Protein AF-V4T479-F1 (afdb_monomer_lite)

Secondary structure (DSSP, 8-state):
--------------------------S--------------S-HHHHHHHHHHHHHHHHTTHHHH---HHHHHHHHTS-HHHHHHHHHHHHHHHH-SS-TTTHHHHHHHHHHHH-TT-HHHHHHHHTTSS-TTTGGG--HHHHS-HHHHHHHHHHHHHHHTTS-S---TT--HHHHHHHSTHHHHHHHHT-

Radius of gyration: 26.26 Å; chains: 1; bounding box: 49×74×72 Å

pLDDT: mean 70.45, std 20.47, range [30.06, 94.88]

Organism: Citrus clementina (NCBI:txid85681)

Foldseek 3Di:
DDDDDDDDDDDDDDDDDDDDPDPPPPDDDPPDPPPPPDLPDPDQVSSLVSLLVLLLVLLVCLCVVDPDPVLNVLLVVFDSSVLSNLLSVLCCVVVNGCDPVCVVLSVLLSCLSNPPQCSPLSSCSRVCVDPSNCSSVDDSLNSDDPVSVVVVVVVVVVVVVPPDPDPPVPDDVVVVLVPDPCVVVVVVVVD

InterPro domains:
  IPR003618 Transcription elongation factor S-II, central domain [PF07500] (45-161)
  IPR003618 Transcription elongation factor S-II, central domain [PS51321] (47-171)
  IPR003618 Transcription elongation factor S-II, central domain [SM00510] (45-154)
  IPR036575 Transcription elongation factor S-II, central domain superfamily [G3DSA:1.10.472.30] (27-147)
  IPR036575 Transcription elongation factor S-II, central domain superfamily [SSF46942] (45-145)

Sequence (191 aa):
MKSKLPSDIKKKRKFEEEEHAAFTCSKKPPATVSKNEEFKCSDVDATRNQFRERLVEGLSKVYEENNEEMMKEQLGVCDLVGVAASVESALFKTLGPISGSNRPQYRTILFSVRDSTNPDFRRKILLGEVKPESIPTMTDEEMSSHKVQEEIREIRERVLAKIPDSVDDDDDPYERLKADDRWLFYRSYIG

Structure (mmCIF, N/CA/C/O backbone):
data_AF-V4T479-F1
#
_entry.id   AF-V4T479-F1
#
loop_
_atom_site.group_PDB
_atom_site.id
_atom_site.type_symbol
_atom_site.label_atom_id
_atom_site.label_alt_id
_atom_site.label_comp_id
_atom_site.label_asym_id
_atom_site.label_entity_id
_atom_site.label_seq_id
_atom_site.pdbx_PDB_ins_code
_atom_site.Cartn_x
_atom_site.Cartn_y
_atom_site.Cartn_z
_atom_site.occupancy
_atom_site.B_iso_or_equiv
_atom_site.auth_seq_id
_atom_site.auth_comp_id
_atom_site.auth_asym_id
_atom_site.auth_atom_id
_atom_site.pdbx_PDB_model_num
ATOM 1 N N . MET A 1 1 ? 24.459 55.231 -55.433 1.00 42.16 1 MET A N 1
ATOM 2 C CA . MET A 1 1 ? 23.799 54.363 -56.436 1.00 42.16 1 MET A CA 1
ATOM 3 C C . MET A 1 1 ? 24.825 53.408 -57.028 1.00 42.16 1 MET A C 1
ATOM 5 O O . MET A 1 1 ? 25.921 53.863 -57.321 1.00 42.16 1 MET A O 1
ATOM 9 N N . LYS A 1 2 ? 24.411 52.150 -57.257 1.00 37.44 2 LYS A N 1
ATOM 10 C CA . LYS A 1 2 ? 25.107 51.033 -57.941 1.00 37.44 2 LYS A CA 1
ATOM 11 C C . LYS A 1 2 ? 25.947 50.088 -57.057 1.00 37.44 2 LYS A C 1
ATOM 13 O O . LYS A 1 2 ? 27.164 50.146 -56.998 1.00 37.44 2 LYS A O 1
ATOM 18 N N . SER A 1 3 ? 25.194 49.207 -56.396 1.00 41.97 3 SER A N 1
ATOM 19 C CA . SER A 1 3 ? 25.365 47.746 -56.272 1.00 41.97 3 SER A CA 1
ATOM 20 C C . SER A 1 3 ? 26.513 47.050 -57.023 1.00 41.97 3 SER A C 1
ATOM 22 O O . SER A 1 3 ? 26.665 47.271 -58.227 1.00 41.97 3 SER A O 1
ATOM 24 N N . LYS A 1 4 ? 27.129 46.057 -56.355 1.00 39.66 4 LYS A N 1
ATOM 25 C CA . LYS A 1 4 ? 27.369 44.682 -56.861 1.00 39.66 4 LYS A CA 1
ATOM 26 C C . LYS A 1 4 ? 27.932 43.760 -55.751 1.00 39.66 4 LYS A C 1
ATOM 28 O O . LYS A 1 4 ? 29.062 43.934 -55.318 1.00 39.66 4 LYS A O 1
ATOM 33 N N . LEU A 1 5 ? 27.122 42.791 -55.315 1.00 39.31 5 LEU A N 1
ATOM 34 C CA . LEU A 1 5 ? 27.531 41.421 -54.927 1.00 39.31 5 LEU A CA 1
ATOM 35 C C . LEU A 1 5 ? 27.358 40.524 -56.187 1.00 39.31 5 LEU A C 1
ATOM 37 O O . LEU A 1 5 ? 26.772 41.046 -57.145 1.00 39.31 5 LEU A O 1
ATOM 41 N N . PRO A 1 6 ? 27.717 39.215 -56.236 1.00 53.03 6 PRO A N 1
ATOM 42 C CA . PRO A 1 6 ? 28.272 38.301 -55.210 1.00 53.03 6 PRO A CA 1
ATOM 43 C C . PRO A 1 6 ? 29.439 37.396 -55.714 1.00 53.03 6 PRO A C 1
ATOM 45 O O . PRO A 1 6 ? 29.704 37.342 -56.909 1.00 53.03 6 PRO A O 1
ATOM 48 N N . SER A 1 7 ? 30.065 36.605 -54.826 1.00 38.69 7 SER A N 1
ATOM 49 C CA . SER A 1 7 ? 30.548 35.242 -55.161 1.00 38.69 7 SER A CA 1
ATOM 50 C C . SER A 1 7 ? 30.874 34.405 -53.904 1.00 38.69 7 SER A C 1
ATOM 52 O O . SER A 1 7 ? 31.847 34.660 -53.199 1.00 38.69 7 SER A O 1
ATOM 54 N N . ASP A 1 8 ? 30.000 33.430 -53.659 1.00 37.00 8 ASP A N 1
ATOM 55 C CA . ASP A 1 8 ? 30.226 32.025 -53.283 1.00 37.00 8 ASP A CA 1
ATOM 56 C C . ASP A 1 8 ? 30.940 31.556 -51.993 1.00 37.00 8 ASP A C 1
ATOM 58 O O . ASP A 1 8 ? 32.157 31.528 -51.850 1.00 37.00 8 ASP A O 1
ATOM 62 N N . ILE A 1 9 ? 30.084 31.004 -51.118 1.00 38.22 9 ILE A N 1
ATOM 63 C CA . ILE A 1 9 ? 30.069 29.614 -50.613 1.00 38.22 9 ILE A CA 1
ATOM 64 C C . ILE A 1 9 ? 31.382 29.043 -50.042 1.00 38.22 9 ILE A C 1
ATOM 66 O O . ILE A 1 9 ? 32.237 28.534 -50.761 1.00 38.22 9 ILE A O 1
ATOM 70 N N . LYS A 1 10 ? 31.390 28.883 -48.708 1.00 35.81 10 LYS A N 1
ATOM 71 C CA . LYS A 1 10 ? 31.672 27.598 -48.030 1.00 35.81 10 LYS A CA 1
ATOM 72 C C . LYS A 1 10 ? 31.138 27.619 -46.593 1.00 35.81 10 LYS A C 1
ATOM 74 O O . LYS A 1 10 ? 31.794 28.058 -45.657 1.00 35.81 10 LYS A O 1
ATOM 79 N N . LYS A 1 11 ? 29.923 27.092 -46.424 1.00 40.28 11 LYS A N 1
ATOM 80 C CA . LYS A 1 11 ? 29.370 26.666 -45.133 1.00 40.28 11 LYS A CA 1
ATOM 81 C C . LYS A 1 11 ? 29.933 25.275 -44.837 1.00 40.28 11 LYS A C 1
ATOM 83 O O . LYS A 1 11 ? 29.564 24.321 -45.517 1.00 40.28 11 LYS A O 1
ATOM 88 N N . LYS A 1 12 ? 30.805 25.145 -43.836 1.00 37.28 12 LYS A N 1
ATOM 89 C CA . LYS A 1 12 ? 31.114 23.850 -43.215 1.00 37.28 12 L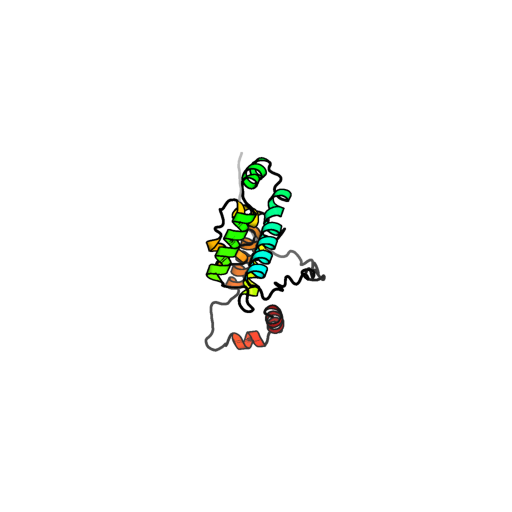YS A CA 1
ATOM 90 C C . LYS A 1 12 ? 30.742 23.888 -41.735 1.00 37.28 12 LYS A C 1
ATOM 92 O O . LYS A 1 12 ? 31.317 24.634 -40.958 1.00 37.28 12 LYS A O 1
ATOM 97 N N . ARG A 1 13 ? 29.742 23.065 -41.407 1.00 39.41 13 ARG A N 1
ATOM 98 C CA . ARG A 1 13 ? 29.498 22.482 -40.084 1.00 39.41 13 ARG A CA 1
ATOM 99 C C . ARG A 1 13 ? 30.547 21.390 -39.837 1.00 39.41 13 ARG A C 1
ATOM 101 O O . ARG A 1 13 ? 30.776 20.594 -40.745 1.00 39.41 13 ARG A O 1
ATOM 108 N N . LYS A 1 14 ? 31.102 21.358 -38.627 1.00 31.72 14 LYS A N 1
ATOM 109 C CA . LYS A 1 14 ? 31.667 20.219 -37.867 1.00 31.72 14 LYS A CA 1
ATOM 110 C C . LYS A 1 14 ? 31.896 20.780 -36.447 1.00 31.72 14 LYS A C 1
ATOM 112 O O . LYS A 1 14 ? 32.448 21.870 -36.366 1.00 31.72 14 LYS A O 1
ATOM 117 N N . PHE A 1 15 ? 31.194 20.348 -35.393 1.00 30.66 15 PHE A N 1
ATOM 118 C CA . PHE A 1 15 ? 31.220 19.057 -34.674 1.00 30.66 15 PHE A CA 1
ATOM 119 C C . PHE A 1 15 ? 32.603 18.727 -34.110 1.00 30.66 15 PHE A C 1
ATOM 121 O O . PHE A 1 15 ? 33.570 18.918 -34.842 1.00 30.66 15 PHE A O 1
ATOM 128 N N . GLU A 1 16 ? 32.598 18.187 -32.881 1.00 31.72 16 GLU A N 1
ATOM 129 C CA . GLU A 1 16 ? 33.724 17.766 -32.015 1.00 31.72 16 GLU A CA 1
ATOM 130 C C . GLU A 1 16 ? 34.148 18.877 -31.028 1.00 31.72 16 GLU A C 1
ATOM 132 O O . GLU A 1 16 ? 34.334 20.020 -31.429 1.00 31.72 16 GLU A O 1
ATOM 137 N N . GLU A 1 17 ? 34.281 18.676 -29.716 1.00 31.33 17 GLU A N 1
ATOM 138 C CA . GLU A 1 17 ? 34.186 17.501 -28.838 1.00 31.33 17 GLU A CA 1
ATOM 139 C C . GLU A 1 17 ? 34.288 18.072 -27.409 1.00 31.33 17 GLU A C 1
ATOM 141 O O . GLU A 1 17 ? 35.250 18.777 -27.106 1.00 31.33 17 GLU A O 1
ATOM 146 N N . GLU A 1 18 ? 33.262 17.892 -26.571 1.00 30.06 18 GLU A N 1
ATOM 147 C CA . GLU A 1 18 ? 33.314 18.319 -25.167 1.00 30.06 18 GLU A CA 1
ATOM 148 C C . GLU A 1 18 ? 33.887 17.171 -24.343 1.00 30.06 18 GLU A C 1
ATOM 150 O O . GLU A 1 18 ? 33.312 16.085 -24.252 1.00 30.06 18 GLU A O 1
ATOM 155 N N . GLU A 1 19 ? 35.086 17.429 -23.834 1.00 35.78 19 GLU A N 1
ATOM 156 C CA . GLU A 1 19 ? 35.951 16.492 -23.148 1.00 35.78 19 GLU A CA 1
ATOM 157 C C . GLU A 1 19 ? 35.343 16.013 -21.823 1.00 35.78 19 GLU A C 1
ATOM 159 O O . GLU A 1 19 ? 34.774 16.762 -21.025 1.00 35.78 19 GLU A O 1
ATOM 164 N N . HIS A 1 20 ? 35.514 14.718 -21.595 1.00 35.31 20 HIS A N 1
ATOM 165 C CA . HIS A 1 20 ? 35.053 13.957 -20.453 1.00 35.31 20 HIS A CA 1
ATOM 166 C C . HIS A 1 20 ? 35.731 14.396 -19.146 1.00 35.31 20 HIS A C 1
ATOM 168 O O . HIS A 1 20 ? 36.773 13.868 -18.757 1.00 35.31 20 HIS A O 1
ATOM 174 N N . ALA A 1 21 ? 35.076 15.273 -18.385 1.00 33.75 21 ALA A N 1
ATOM 175 C CA . ALA A 1 21 ? 35.353 15.410 -16.960 1.00 33.75 21 ALA A CA 1
ATOM 176 C C . ALA A 1 21 ? 34.734 14.219 -16.207 1.00 33.75 21 ALA A C 1
ATOM 178 O O . ALA A 1 21 ? 33.547 14.188 -15.879 1.00 33.75 21 ALA A O 1
ATOM 179 N N . ALA A 1 22 ? 35.567 13.211 -15.954 1.00 33.03 22 ALA A N 1
ATOM 180 C CA . ALA A 1 22 ? 35.275 12.079 -15.092 1.00 33.03 22 ALA A CA 1
ATOM 181 C C . ALA A 1 22 ? 34.844 12.548 -13.689 1.00 33.03 22 ALA A C 1
ATOM 183 O O . ALA A 1 22 ? 35.676 12.871 -12.842 1.00 33.03 22 ALA A O 1
ATOM 184 N N . PHE A 1 23 ? 33.537 12.534 -13.419 1.00 34.19 23 PHE A N 1
ATOM 185 C CA . PHE A 1 23 ? 33.022 12.587 -12.056 1.00 34.19 23 PHE A CA 1
ATOM 186 C C . PHE A 1 23 ? 32.970 11.159 -11.514 1.00 34.19 23 PHE A C 1
ATOM 188 O O . PHE A 1 23 ? 32.029 10.396 -11.732 1.00 34.19 23 PHE A O 1
ATOM 195 N N . THR A 1 24 ? 34.046 10.773 -10.840 1.00 33.56 24 THR A N 1
ATOM 196 C CA . THR A 1 24 ? 34.152 9.514 -10.112 1.00 33.56 24 THR A CA 1
ATOM 197 C C . THR A 1 24 ? 33.194 9.539 -8.918 1.00 33.56 24 THR A C 1
ATOM 199 O O . THR A 1 24 ? 33.540 9.955 -7.816 1.00 33.56 24 THR A O 1
ATOM 202 N N . CYS A 1 25 ? 31.961 9.062 -9.103 1.00 30.20 25 CYS A N 1
ATOM 203 C CA . CYS A 1 25 ? 31.058 8.776 -7.986 1.00 30.20 25 CYS A CA 1
ATOM 204 C C . CYS A 1 25 ? 31.420 7.422 -7.353 1.00 30.20 25 CYS A C 1
ATOM 206 O O . CYS A 1 25 ? 30.664 6.454 -7.372 1.00 30.20 25 CYS A O 1
ATOM 208 N N . SER A 1 26 ? 32.620 7.346 -6.781 1.00 37.31 26 SER A N 1
ATOM 209 C CA . SER A 1 26 ? 32.933 6.339 -5.774 1.00 37.31 26 SER A CA 1
ATOM 210 C C . SER A 1 26 ? 32.355 6.820 -4.451 1.00 37.31 26 SER A C 1
ATOM 212 O O . SER A 1 26 ? 33.025 7.557 -3.730 1.00 37.31 26 SER A O 1
ATOM 214 N N . LYS A 1 27 ? 31.118 6.413 -4.139 1.00 40.62 27 LYS A N 1
ATOM 215 C CA . LYS A 1 27 ? 30.632 6.151 -2.770 1.00 40.62 27 LYS A CA 1
ATOM 216 C C . LYS A 1 27 ? 29.226 5.541 -2.801 1.00 40.62 27 LYS A C 1
ATOM 218 O O . LYS A 1 27 ? 28.259 6.235 -3.057 1.00 40.62 27 LYS A O 1
ATOM 223 N N . LYS A 1 28 ? 29.212 4.236 -2.494 1.00 30.81 28 LYS A N 1
ATOM 224 C CA . LYS A 1 28 ? 28.175 3.377 -1.890 1.00 30.81 28 LYS A CA 1
ATOM 225 C C . LYS A 1 28 ? 26.695 3.611 -2.268 1.00 30.81 28 LYS A C 1
ATOM 227 O O . LYS A 1 28 ? 26.188 4.708 -2.062 1.00 30.81 28 LYS A O 1
ATOM 232 N N . PRO A 1 29 ? 25.947 2.546 -2.632 1.00 35.47 29 PRO A N 1
ATOM 233 C CA . PRO A 1 29 ? 24.486 2.607 -2.589 1.00 35.47 29 PRO A CA 1
ATOM 234 C C . PRO A 1 29 ? 24.050 2.987 -1.163 1.00 35.47 29 PRO A C 1
ATOM 236 O O . PRO A 1 29 ? 24.760 2.620 -0.216 1.00 35.47 29 PRO A O 1
ATOM 239 N N . PRO A 1 30 ? 22.933 3.712 -0.969 1.00 35.78 30 PRO A N 1
ATOM 240 C CA . PRO A 1 30 ? 22.418 4.004 0.360 1.00 35.78 30 PRO A CA 1
ATOM 241 C C . PRO A 1 30 ? 22.020 2.690 1.042 1.00 35.78 30 PRO A C 1
ATOM 243 O O . PRO A 1 30 ? 20.895 2.208 0.963 1.00 35.78 30 PRO A O 1
ATOM 246 N N . ALA A 1 31 ? 22.989 2.087 1.723 1.00 44.00 31 ALA A N 1
ATOM 247 C CA . ALA A 1 31 ? 22.788 1.030 2.682 1.00 44.00 31 ALA A CA 1
ATOM 248 C C . ALA A 1 31 ? 22.252 1.668 3.959 1.00 44.00 31 ALA A C 1
ATOM 250 O O . ALA A 1 31 ? 23.025 1.970 4.858 1.00 44.00 31 ALA A O 1
ATOM 251 N N . THR A 1 32 ? 20.936 1.849 4.027 1.00 40.88 32 THR A N 1
ATOM 252 C CA . THR A 1 32 ? 20.167 1.740 5.272 1.00 40.88 32 THR A CA 1
ATOM 253 C C . THR A 1 32 ? 18.707 1.455 4.932 1.00 40.88 32 THR A C 1
ATOM 255 O O . THR A 1 32 ? 17.860 2.338 5.010 1.00 40.88 32 THR A O 1
ATOM 258 N N . VAL A 1 33 ? 18.388 0.204 4.603 1.00 41.50 33 VAL A N 1
ATOM 259 C CA . VAL A 1 33 ? 17.026 -0.316 4.808 1.00 41.50 33 VAL A CA 1
ATOM 260 C C . VAL A 1 33 ? 17.103 -1.621 5.598 1.00 41.50 33 VAL A C 1
ATOM 262 O O . VAL A 1 33 ? 16.528 -2.638 5.242 1.00 41.50 33 VAL A O 1
ATOM 265 N N . SER A 1 34 ? 17.838 -1.601 6.712 1.00 38.97 34 SER A N 1
ATOM 266 C CA . SER A 1 34 ? 17.727 -2.644 7.738 1.00 38.97 34 SER A CA 1
ATOM 267 C C . SER A 1 34 ? 16.710 -2.213 8.783 1.00 38.97 34 SER A C 1
ATOM 269 O O . SER A 1 34 ? 17.039 -1.871 9.915 1.00 38.97 34 SER A O 1
ATOM 271 N N . LYS A 1 35 ? 15.443 -2.238 8.379 1.00 41.34 35 LYS A N 1
ATOM 272 C CA . LYS A 1 35 ? 14.394 -2.749 9.253 1.00 41.34 35 LYS A CA 1
ATOM 273 C C . LYS A 1 35 ? 13.750 -3.893 8.491 1.00 41.34 35 LYS A C 1
ATOM 275 O O . LYS A 1 35 ? 12.932 -3.708 7.603 1.00 41.34 35 LYS A O 1
ATOM 280 N N . ASN A 1 36 ? 14.210 -5.085 8.822 1.00 47.12 36 ASN A N 1
ATOM 281 C CA . ASN A 1 36 ? 13.544 -6.356 8.632 1.00 47.12 36 ASN A CA 1
ATOM 282 C C . ASN A 1 36 ? 12.114 -6.258 9.189 1.00 47.12 36 ASN A C 1
ATOM 284 O O . ASN A 1 36 ? 11.842 -6.617 10.332 1.00 47.12 36 ASN A O 1
ATOM 288 N N . GLU A 1 37 ? 11.200 -5.737 8.371 1.00 58.75 37 GLU A N 1
ATOM 289 C CA . GLU A 1 37 ? 9.762 -5.796 8.603 1.00 58.75 37 GLU A CA 1
ATOM 290 C C . GLU A 1 37 ? 9.327 -7.241 8.367 1.00 58.75 37 GLU A C 1
ATOM 292 O O . GLU A 1 37 ? 9.023 -7.707 7.262 1.00 58.75 37 GLU A O 1
ATOM 297 N N . GLU A 1 38 ? 9.473 -8.016 9.433 1.00 63.53 38 GLU A N 1
ATOM 298 C CA . GLU A 1 38 ? 8.956 -9.363 9.549 1.00 63.53 38 GLU A CA 1
ATOM 299 C C . GLU A 1 38 ? 7.590 -9.311 10.220 1.00 63.53 38 GLU A C 1
ATOM 301 O O . GLU A 1 38 ? 7.453 -8.843 11.351 1.00 63.53 38 GLU A O 1
ATOM 306 N N . PHE A 1 39 ? 6.593 -9.851 9.523 1.00 66.50 39 PHE A N 1
ATOM 307 C CA . PHE A 1 39 ? 5.342 -10.270 10.134 1.00 66.50 39 PHE A CA 1
ATOM 308 C C . PHE A 1 39 ? 5.652 -11.495 10.997 1.00 66.50 39 PHE A C 1
ATOM 310 O O . PHE A 1 39 ? 5.987 -12.556 10.469 1.00 66.50 39 PHE A O 1
ATOM 317 N N . LYS A 1 40 ? 5.687 -11.312 12.321 1.00 55.66 40 LYS A N 1
ATOM 318 C CA . LYS A 1 40 ? 6.237 -12.298 13.275 1.00 55.66 40 LYS A CA 1
ATOM 319 C C . LYS A 1 40 ? 5.191 -13.153 13.992 1.00 55.66 40 LYS A C 1
ATOM 321 O O . LYS A 1 40 ? 5.546 -13.850 14.938 1.00 55.66 40 LYS A O 1
ATOM 326 N N . CYS A 1 41 ? 3.932 -13.145 13.561 1.00 58.53 41 CYS A N 1
ATOM 327 C CA . CYS A 1 41 ? 2.888 -13.925 14.221 1.00 58.53 41 CYS A CA 1
ATOM 328 C C . CYS A 1 41 ? 2.410 -15.096 13.355 1.00 58.53 41 CYS A C 1
ATOM 330 O O . CYS A 1 41 ? 2.216 -14.942 12.153 1.00 58.53 41 CYS A O 1
ATOM 332 N N . SER A 1 42 ? 2.197 -16.262 13.972 1.00 66.50 42 SER A N 1
ATOM 333 C CA . SER A 1 42 ? 1.515 -17.401 13.340 1.00 66.50 42 SER A CA 1
ATOM 334 C C . SER A 1 42 ? 0.001 -17.198 13.238 1.00 66.50 42 SER A C 1
ATOM 336 O O . SER A 1 42 ? -0.659 -17.904 12.480 1.00 66.50 42 SER A O 1
ATOM 338 N N . ASP A 1 43 ? -0.547 -16.244 13.992 1.00 84.25 43 ASP A N 1
ATOM 339 C CA . ASP A 1 43 ? -1.935 -15.822 13.870 1.00 84.25 43 ASP A CA 1
ATOM 340 C C . ASP A 1 43 ? -2.108 -14.959 12.609 1.00 84.25 43 ASP A C 1
ATOM 342 O O . ASP A 1 43 ? -1.437 -13.932 12.419 1.00 84.25 43 ASP A O 1
ATOM 346 N N . VAL A 1 44 ? -3.014 -15.410 11.739 1.00 83.38 44 VAL A N 1
ATOM 347 C CA . VAL A 1 44 ? -3.359 -14.747 10.481 1.00 83.38 44 VAL A CA 1
ATOM 348 C C . VAL A 1 44 ? -3.922 -13.356 10.756 1.00 83.38 44 VAL A C 1
ATOM 350 O O . VAL A 1 44 ? -3.495 -12.399 10.112 1.00 83.38 44 VAL A O 1
ATOM 353 N N . ASP A 1 45 ? -4.815 -13.203 11.732 1.00 87.56 45 ASP A N 1
ATOM 354 C CA . ASP A 1 45 ? -5.469 -11.922 11.996 1.00 87.56 45 ASP A CA 1
ATOM 355 C C . ASP A 1 45 ? -4.505 -10.916 12.627 1.00 87.56 45 ASP A C 1
ATOM 357 O O . ASP A 1 45 ? -4.498 -9.745 12.242 1.00 87.56 45 ASP A O 1
ATOM 361 N N . ALA A 1 46 ? -3.609 -11.368 13.508 1.00 89.12 46 ALA A N 1
ATOM 362 C CA . ALA A 1 46 ? -2.549 -10.519 14.051 1.00 89.12 46 ALA A CA 1
ATOM 363 C C . ALA A 1 46 ? -1.614 -9.994 12.947 1.00 89.12 46 ALA A C 1
ATOM 365 O O . ALA A 1 46 ? -1.259 -8.816 12.930 1.00 89.12 46 ALA A O 1
ATOM 366 N N . THR A 1 47 ? -1.254 -10.850 11.989 1.00 88.88 47 THR A N 1
ATOM 367 C CA . THR A 1 47 ? -0.407 -10.482 10.847 1.00 88.88 47 THR A CA 1
ATOM 368 C C . THR A 1 47 ? -1.105 -9.488 9.916 1.00 88.88 47 THR A C 1
ATOM 370 O O . THR A 1 47 ? -0.497 -8.504 9.487 1.00 88.88 47 THR A O 1
ATOM 373 N N . ARG A 1 48 ? -2.400 -9.688 9.648 1.00 91.69 48 ARG A N 1
ATOM 374 C CA . ARG A 1 48 ? -3.214 -8.750 8.860 1.00 91.69 48 ARG A CA 1
ATOM 375 C C . ARG A 1 48 ? -3.355 -7.400 9.555 1.00 91.69 48 ARG A C 1
ATOM 377 O O . ARG A 1 48 ? -3.227 -6.361 8.912 1.00 91.69 48 ARG A O 1
ATOM 384 N N . ASN A 1 49 ? -3.569 -7.396 10.867 1.00 91.69 49 ASN A N 1
ATOM 385 C CA . ASN A 1 49 ? -3.670 -6.164 11.648 1.00 91.69 49 ASN A CA 1
ATOM 386 C C . ASN A 1 49 ? -2.341 -5.411 11.682 1.00 91.69 49 ASN A C 1
ATOM 388 O O . ASN A 1 49 ? -2.329 -4.210 11.433 1.00 91.69 49 ASN A O 1
ATOM 392 N N . GLN A 1 50 ? -1.220 -6.116 11.841 1.00 92.00 50 GLN A N 1
ATOM 393 C CA . GLN A 1 50 ? 0.103 -5.510 11.729 1.00 92.00 50 GLN A CA 1
ATOM 394 C C . GLN A 1 50 ? 0.314 -4.864 10.349 1.00 92.00 50 GLN A C 1
ATOM 396 O O . GLN A 1 50 ? 0.890 -3.783 10.258 1.00 92.00 50 GLN A O 1
ATOM 401 N N . PHE A 1 51 ? -0.159 -5.488 9.264 1.00 92.06 51 PHE A N 1
ATOM 402 C CA . PHE A 1 51 ? -0.063 -4.897 7.926 1.00 92.06 51 PHE A CA 1
ATOM 403 C C . PHE A 1 51 ? -0.911 -3.623 7.811 1.00 92.06 51 PHE A C 1
ATOM 405 O O . PHE A 1 51 ? -0.420 -2.600 7.333 1.00 92.06 51 PHE A O 1
ATOM 412 N N . ARG A 1 52 ? -2.152 -3.651 8.318 1.00 94.56 52 ARG A N 1
ATOM 413 C CA . ARG A 1 52 ? -3.029 -2.470 8.375 1.00 94.56 52 ARG A CA 1
ATOM 414 C C . ARG A 1 52 ? -2.399 -1.322 9.159 1.00 94.56 52 ARG A C 1
ATOM 416 O O . ARG A 1 52 ? -2.412 -0.197 8.677 1.00 94.56 52 ARG A O 1
ATOM 423 N N . GLU A 1 53 ? -1.817 -1.590 10.326 1.00 93.75 53 GLU A N 1
ATOM 424 C CA . GLU A 1 53 ? -1.141 -0.570 11.140 1.00 93.75 53 GLU A CA 1
ATOM 425 C C . GLU A 1 53 ? -0.015 0.116 10.363 1.00 93.75 53 GLU A C 1
ATOM 427 O O . GLU A 1 53 ? 0.091 1.341 10.366 1.00 93.75 53 GLU A O 1
ATOM 432 N N . ARG A 1 54 ? 0.793 -0.662 9.633 1.00 93.19 54 ARG A N 1
ATOM 433 C CA . ARG A 1 54 ? 1.883 -0.127 8.806 1.00 93.19 54 ARG A CA 1
ATOM 434 C C . ARG A 1 54 ? 1.376 0.691 7.621 1.00 93.19 54 ARG A C 1
ATOM 436 O O . ARG A 1 54 ? 2.003 1.689 7.267 1.00 93.19 54 ARG A O 1
ATOM 443 N N . LEU A 1 55 ? 0.258 0.290 7.017 1.00 93.19 55 LEU A N 1
ATOM 444 C CA . LEU A 1 55 ? -0.403 1.085 5.983 1.00 93.19 55 LEU A CA 1
ATOM 445 C C . LEU A 1 55 ? -0.895 2.418 6.547 1.00 93.19 55 LEU A C 1
ATOM 447 O O . LEU A 1 55 ? -0.620 3.453 5.949 1.00 93.19 55 LEU A O 1
ATOM 451 N N . VAL A 1 56 ? -1.561 2.410 7.706 1.00 93.12 56 VAL A N 1
ATOM 452 C CA . VAL A 1 56 ? -2.031 3.638 8.369 1.00 93.12 56 VAL A CA 1
ATOM 453 C C . VAL A 1 56 ? -0.854 4.555 8.709 1.00 93.12 56 VAL A C 1
ATOM 455 O O . VAL A 1 56 ? -0.925 5.741 8.409 1.00 93.12 56 VAL A O 1
ATOM 458 N N . GLU A 1 57 ? 0.246 4.011 9.243 1.00 91.81 57 GLU A N 1
ATOM 459 C CA . GLU A 1 57 ? 1.492 4.752 9.518 1.00 91.81 57 GLU A CA 1
ATOM 460 C C . GLU A 1 57 ? 2.059 5.422 8.252 1.00 91.81 57 GLU A C 1
ATOM 462 O O . GLU A 1 57 ? 2.605 6.522 8.307 1.00 91.81 57 GLU A O 1
ATOM 467 N N . GLY A 1 58 ? 1.950 4.762 7.096 1.00 89.88 58 GLY A N 1
ATOM 468 C CA . GLY A 1 58 ? 2.324 5.346 5.811 1.00 89.88 58 GLY A CA 1
ATOM 469 C C . GLY A 1 58 ? 1.371 6.459 5.395 1.00 89.88 58 GLY A C 1
ATOM 470 O O . GLY A 1 58 ? 1.799 7.587 5.166 1.00 89.88 58 GLY A O 1
ATOM 471 N N . LEU A 1 59 ? 0.075 6.154 5.329 1.00 89.25 59 LEU A N 1
ATOM 472 C CA . LEU A 1 59 ? -0.969 7.072 4.870 1.00 89.25 59 LEU A CA 1
ATOM 473 C C . LEU A 1 59 ? -1.099 8.319 5.759 1.00 89.25 59 LEU A C 1
ATOM 475 O O . LEU A 1 59 ? -1.426 9.389 5.254 1.00 89.25 59 LEU A O 1
ATOM 479 N N . SER A 1 60 ? -0.781 8.235 7.054 1.00 88.38 60 SER A N 1
ATOM 480 C CA . SER A 1 60 ? -0.801 9.395 7.952 1.00 88.38 60 SER A CA 1
ATOM 481 C C . SER A 1 60 ? 0.262 10.443 7.617 1.00 88.38 60 SER A C 1
ATOM 483 O O . SER A 1 60 ? 0.104 11.604 7.981 1.00 88.38 60 SER A O 1
ATOM 485 N N . LYS A 1 61 ? 1.332 10.087 6.896 1.00 86.38 61 LYS A N 1
ATOM 486 C CA . LYS A 1 61 ? 2.369 11.060 6.507 1.00 86.38 61 LYS A CA 1
ATOM 487 C C . LYS A 1 61 ? 1.883 12.085 5.485 1.00 86.38 61 LYS A C 1
ATOM 489 O O . LYS A 1 61 ? 2.449 13.170 5.400 1.00 86.38 61 LYS A O 1
ATOM 494 N N . VAL A 1 62 ? 0.791 11.797 4.771 1.00 83.12 62 VAL A N 1
ATOM 495 C CA . VAL A 1 62 ? 0.225 12.719 3.771 1.00 83.12 62 VAL A CA 1
ATOM 496 C C . VAL A 1 62 ? -0.152 14.068 4.392 1.00 83.12 62 VAL A C 1
ATOM 498 O O . VAL A 1 62 ? -0.006 15.104 3.747 1.00 83.12 62 VAL A O 1
ATOM 501 N N . TYR A 1 63 ? -0.576 14.086 5.660 1.00 78.50 63 TYR A N 1
ATOM 502 C CA . TYR A 1 63 ? -0.926 15.327 6.360 1.00 78.50 63 TYR A CA 1
ATOM 503 C C . TYR A 1 63 ? 0.281 16.225 6.666 1.00 78.50 63 TYR A C 1
ATOM 505 O O . TYR A 1 63 ? 0.114 17.436 6.824 1.00 78.50 63 TYR A O 1
ATOM 513 N N . GLU A 1 64 ? 1.479 15.650 6.774 1.00 78.31 64 GLU A N 1
ATOM 514 C CA . GLU A 1 64 ? 2.722 16.390 7.019 1.00 78.31 64 GLU A CA 1
ATOM 515 C C . GLU A 1 64 ? 3.332 16.900 5.709 1.00 78.31 64 GLU A C 1
ATOM 517 O O . GLU A 1 64 ? 3.918 17.979 5.669 1.00 78.31 64 GLU A O 1
ATOM 522 N N . GLU A 1 65 ? 3.164 16.139 4.629 1.00 74.69 65 GLU A N 1
ATOM 523 C CA . GLU A 1 65 ? 3.795 16.397 3.333 1.00 74.69 65 GLU A CA 1
ATOM 524 C C . GLU A 1 65 ? 3.009 17.391 2.472 1.00 74.69 65 GLU A C 1
ATOM 526 O O . GLU A 1 65 ? 3.590 18.085 1.637 1.00 74.69 65 GLU A O 1
ATOM 531 N N . ASN A 1 66 ? 1.693 17.493 2.679 1.00 68.25 66 ASN A N 1
ATOM 532 C CA . ASN A 1 66 ? 0.835 18.357 1.884 1.00 68.25 66 ASN A CA 1
ATOM 533 C C . ASN A 1 66 ? 0.493 19.659 2.629 1.00 68.25 66 ASN A C 1
ATOM 535 O O . ASN A 1 66 ? -0.380 19.692 3.497 1.00 68.25 66 ASN A O 1
ATOM 539 N N . ASN A 1 67 ? 1.166 20.754 2.264 1.00 62.81 67 ASN A N 1
ATOM 540 C CA . ASN A 1 67 ? 0.994 22.069 2.899 1.00 62.81 67 ASN A CA 1
ATOM 541 C C . ASN A 1 67 ? -0.219 22.871 2.390 1.00 62.81 67 ASN A C 1
ATOM 543 O O . ASN A 1 67 ? -0.467 23.976 2.868 1.00 62.81 67 ASN A O 1
ATOM 547 N N . GLU A 1 68 ? -0.981 22.336 1.436 1.00 68.69 68 GLU A N 1
ATOM 548 C CA . GLU A 1 68 ? -2.189 22.987 0.930 1.00 68.69 68 GLU A CA 1
ATOM 549 C C . GLU A 1 68 ? -3.369 22.731 1.880 1.00 68.69 68 GLU A C 1
ATOM 551 O O . GLU A 1 68 ? -3.837 21.601 2.034 1.00 68.69 68 GLU A O 1
ATOM 556 N N . GLU A 1 69 ? -3.860 23.797 2.512 1.00 65.69 69 GLU A N 1
ATOM 557 C CA . GLU A 1 69 ? -4.945 23.777 3.506 1.00 65.69 69 GLU A CA 1
ATOM 558 C C . GLU A 1 69 ? -6.237 23.139 2.961 1.00 65.69 69 GLU A C 1
ATOM 560 O O . GLU A 1 69 ? -6.857 22.310 3.623 1.00 65.69 69 GLU A O 1
ATOM 565 N N . MET A 1 70 ? -6.563 23.412 1.695 1.00 63.44 70 MET A N 1
ATOM 566 C CA . MET A 1 70 ? -7.728 22.851 0.999 1.00 63.44 70 MET A CA 1
ATOM 567 C C . MET A 1 70 ? -7.642 21.324 0.813 1.00 63.44 70 MET A C 1
ATOM 569 O O . MET A 1 70 ? -8.645 20.617 0.870 1.00 63.44 70 MET A O 1
ATOM 573 N N . MET A 1 71 ? -6.436 20.791 0.617 1.00 67.56 71 MET A N 1
ATOM 574 C CA . MET A 1 71 ? -6.205 19.347 0.528 1.00 67.56 71 MET A CA 1
ATOM 575 C C . MET A 1 71 ? -6.207 18.694 1.913 1.00 67.56 71 MET A C 1
ATOM 577 O O . MET A 1 71 ? -6.676 17.568 2.047 1.00 67.56 71 MET A O 1
ATOM 581 N N . LYS A 1 72 ? -5.759 19.393 2.967 1.00 68.44 72 LYS A N 1
ATOM 582 C CA . LYS A 1 72 ? -5.896 18.897 4.347 1.00 68.44 72 LYS A CA 1
ATOM 583 C C . LYS A 1 72 ? -7.356 18.724 4.754 1.00 68.44 72 LYS A C 1
ATOM 585 O O . LYS A 1 72 ? -7.658 17.740 5.421 1.00 68.44 72 LYS A O 1
ATOM 590 N N . GLU A 1 73 ? -8.252 19.615 4.334 1.00 67.75 73 GLU A N 1
ATOM 591 C CA . GLU A 1 73 ? -9.694 19.447 4.562 1.00 67.75 73 GLU A CA 1
ATOM 592 C C . GLU A 1 73 ? -10.250 18.208 3.853 1.00 67.75 73 GLU A C 1
ATOM 594 O O . GLU A 1 73 ? -10.937 17.407 4.482 1.00 67.75 73 GLU A O 1
ATOM 599 N N . GLN A 1 74 ? -9.915 18.001 2.575 1.00 66.06 74 GLN A N 1
ATOM 600 C CA . GLN A 1 74 ? -10.368 16.817 1.831 1.00 66.06 74 GLN A CA 1
ATOM 601 C C . GLN A 1 74 ? -9.840 15.513 2.439 1.00 66.06 74 GLN A C 1
ATOM 603 O O . GLN A 1 74 ? -10.578 14.535 2.558 1.00 66.06 74 GLN A O 1
ATOM 608 N N . LEU A 1 75 ? -8.575 15.505 2.860 1.00 67.62 75 LEU A N 1
ATOM 609 C CA . LEU A 1 75 ? -7.953 14.347 3.493 1.00 67.62 75 LEU A CA 1
ATOM 610 C C . LEU A 1 75 ? -8.467 14.125 4.918 1.00 67.62 75 LEU A C 1
ATOM 612 O O . LEU A 1 75 ? -8.630 12.980 5.315 1.00 67.62 75 LEU A O 1
ATOM 616 N N . GLY A 1 76 ? -8.791 15.185 5.663 1.00 65.94 76 GLY A N 1
ATOM 617 C CA . GLY A 1 76 ? -9.315 15.101 7.030 1.00 65.94 76 GLY A CA 1
ATOM 618 C C . GLY A 1 76 ? -10.692 14.438 7.136 1.00 65.94 76 GLY A C 1
ATOM 619 O O . GLY A 1 76 ? -11.065 13.974 8.211 1.00 65.94 76 GLY A O 1
ATOM 620 N N . VAL A 1 77 ? -11.432 14.349 6.028 1.00 73.06 77 VAL A N 1
ATOM 621 C CA . VAL A 1 77 ? -12.691 13.589 5.932 1.00 73.06 77 VAL A CA 1
ATOM 622 C C . VAL A 1 77 ? -12.437 12.099 5.651 1.00 73.06 77 VAL A C 1
ATOM 624 O O . VAL A 1 77 ? -13.322 11.268 5.853 1.00 73.06 77 VAL A O 1
ATOM 627 N N . CYS A 1 78 ? -11.238 11.735 5.195 1.00 78.06 78 CYS A N 1
ATOM 628 C CA . CYS A 1 78 ? -10.913 10.376 4.789 1.00 78.06 78 CYS A CA 1
ATOM 629 C C . CYS A 1 78 ? -10.572 9.476 5.985 1.00 78.06 78 CYS A C 1
ATOM 631 O O . CYS A 1 78 ? -9.678 9.767 6.781 1.00 78.06 78 CYS A O 1
ATOM 633 N N . ASP A 1 79 ? -11.243 8.325 6.076 1.00 87.56 79 ASP A N 1
ATOM 634 C CA . ASP A 1 79 ? -10.942 7.310 7.084 1.00 87.56 79 ASP A CA 1
ATOM 635 C C . ASP A 1 79 ? -9.693 6.506 6.688 1.00 87.56 79 ASP A C 1
ATOM 637 O O . ASP A 1 79 ? -9.764 5.536 5.929 1.00 87.56 79 ASP A O 1
ATOM 641 N N . LEU A 1 80 ? -8.536 6.895 7.232 1.00 89.56 80 LEU A N 1
ATOM 642 C CA . LEU A 1 80 ? -7.260 6.199 7.022 1.00 89.56 80 LEU A CA 1
ATOM 643 C C . LEU A 1 80 ? -7.346 4.708 7.366 1.00 89.56 80 LEU A C 1
ATOM 645 O O . LEU A 1 80 ? -6.735 3.881 6.689 1.00 89.56 80 LEU A O 1
ATOM 649 N N . VAL A 1 81 ? -8.086 4.368 8.425 1.00 91.12 81 VAL A N 1
ATOM 650 C CA . VAL A 1 81 ? -8.213 2.992 8.911 1.00 91.12 81 VAL A CA 1
ATOM 651 C C . VAL A 1 81 ? -9.065 2.188 7.937 1.00 91.12 81 VAL A C 1
ATOM 653 O O . VAL A 1 81 ? -8.671 1.089 7.544 1.00 91.12 81 VAL A O 1
ATOM 656 N N . GLY A 1 82 ? -10.186 2.751 7.487 1.00 91.75 82 GLY A N 1
ATOM 657 C CA . GLY A 1 82 ? -11.056 2.161 6.472 1.00 91.75 82 GLY A CA 1
ATOM 658 C C . GLY A 1 82 ? -10.357 1.961 5.125 1.00 91.75 82 GLY A C 1
ATOM 659 O O . GLY A 1 82 ? -10.465 0.887 4.523 1.00 91.75 82 GLY A O 1
ATOM 660 N N . VAL A 1 83 ? -9.572 2.944 4.673 1.00 92.50 83 VAL A N 1
ATOM 661 C CA . VAL A 1 83 ? -8.780 2.834 3.437 1.00 92.50 83 VAL A CA 1
ATOM 662 C C . VAL A 1 83 ? -7.706 1.756 3.581 1.00 92.50 83 VAL A C 1
ATOM 664 O O . VAL A 1 83 ? -7.631 0.856 2.745 1.00 92.50 83 VAL A O 1
ATOM 667 N N . ALA A 1 84 ? -6.926 1.764 4.666 1.00 93.94 84 ALA A N 1
ATOM 668 C CA . ALA A 1 84 ? -5.917 0.735 4.921 1.00 93.94 84 ALA A CA 1
ATOM 669 C C . ALA A 1 84 ? -6.527 -0.674 5.012 1.00 93.94 84 ALA A C 1
ATOM 671 O O . ALA A 1 84 ? -5.974 -1.631 4.466 1.00 93.94 84 ALA A O 1
ATOM 672 N N . ALA A 1 85 ? -7.690 -0.814 5.655 1.00 93.94 85 ALA A N 1
ATOM 673 C CA . ALA A 1 85 ? -8.418 -2.075 5.723 1.00 93.94 85 ALA A CA 1
ATOM 674 C C . ALA A 1 85 ? -8.914 -2.539 4.347 1.00 93.94 85 ALA A C 1
ATOM 676 O O . ALA A 1 85 ? -8.889 -3.741 4.071 1.00 93.94 85 ALA A O 1
ATOM 677 N N . SER 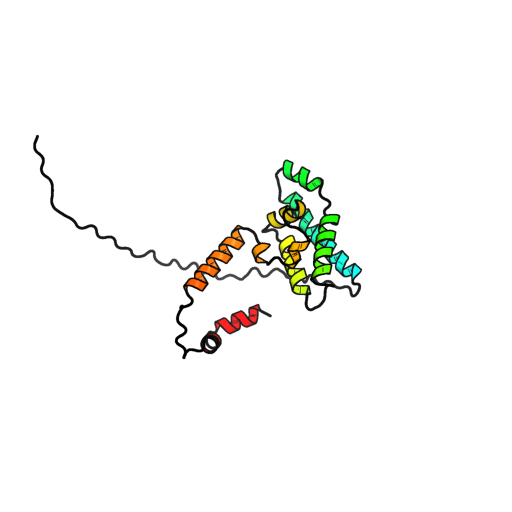A 1 86 ? -9.322 -1.609 3.481 1.00 94.44 86 SER A N 1
ATOM 678 C CA . SER A 1 86 ? -9.756 -1.902 2.110 1.00 94.44 86 SER A CA 1
ATOM 679 C C . SER A 1 86 ? -8.592 -2.377 1.240 1.00 94.44 86 SER A C 1
ATOM 681 O O . SER A 1 86 ? -8.714 -3.402 0.571 1.00 94.44 86 SER A O 1
ATOM 683 N N . VAL A 1 87 ? -7.440 -1.699 1.312 1.00 94.19 87 VAL A N 1
ATOM 684 C CA . VAL A 1 87 ? -6.204 -2.098 0.611 1.00 94.19 87 VAL A CA 1
ATOM 685 C C . VAL A 1 87 ? -5.730 -3.470 1.078 1.00 94.19 87 VAL A C 1
ATOM 687 O O . VAL A 1 87 ? -5.490 -4.355 0.259 1.00 94.19 87 VAL A O 1
ATOM 690 N N . GLU A 1 88 ? -5.653 -3.694 2.391 1.00 94.88 88 GLU A N 1
ATOM 691 C CA . GLU A 1 88 ? -5.287 -5.002 2.936 1.00 94.88 88 GLU A CA 1
ATOM 692 C C . GLU A 1 88 ? -6.264 -6.094 2.485 1.00 94.88 88 GLU A C 1
ATOM 694 O O . GLU A 1 88 ? -5.833 -7.171 2.080 1.00 94.88 88 GLU A O 1
ATOM 699 N N . SER A 1 89 ? -7.569 -5.815 2.498 1.00 94.31 89 SER A N 1
ATOM 700 C CA . SER A 1 89 ? -8.583 -6.790 2.090 1.00 94.31 89 SER A CA 1
ATOM 701 C C . SER A 1 89 ? -8.475 -7.140 0.608 1.00 94.31 89 SER A C 1
ATOM 703 O O . SER A 1 89 ? -8.664 -8.300 0.246 1.00 94.31 89 SER A O 1
ATOM 705 N N . ALA A 1 90 ? -8.172 -6.166 -0.253 1.00 94.62 90 ALA A N 1
ATOM 706 C CA . ALA A 1 90 ? -7.914 -6.408 -1.668 1.00 94.62 90 ALA A CA 1
ATOM 707 C C . ALA A 1 90 ? -6.675 -7.293 -1.867 1.00 94.62 90 ALA A C 1
ATOM 709 O O . ALA A 1 90 ? -6.727 -8.269 -2.613 1.00 94.62 90 ALA A O 1
ATOM 710 N N . LEU A 1 91 ? -5.594 -7.020 -1.131 1.00 93.19 91 LEU A N 1
ATOM 711 C CA . LEU A 1 91 ? -4.383 -7.837 -1.171 1.00 93.19 91 LEU A CA 1
ATOM 712 C C . LEU A 1 91 ? -4.638 -9.258 -0.687 1.00 93.19 91 LEU A C 1
ATOM 714 O O . LEU A 1 91 ? -4.259 -10.203 -1.365 1.00 93.19 91 LEU A O 1
ATOM 718 N N . PHE A 1 92 ? -5.329 -9.426 0.438 1.00 93.44 92 PHE A N 1
ATOM 719 C CA . PHE A 1 92 ? -5.652 -10.744 0.975 1.00 93.44 92 PHE A CA 1
ATOM 720 C C . PHE A 1 92 ? -6.533 -11.561 0.021 1.00 93.44 92 PHE A C 1
ATOM 722 O O . PHE A 1 92 ? -6.346 -12.767 -0.103 1.00 93.44 92 PHE A O 1
ATOM 729 N N . LYS A 1 93 ? -7.471 -10.921 -0.688 1.00 94.06 93 LYS A N 1
ATOM 730 C CA . LYS A 1 93 ? -8.307 -11.593 -1.696 1.00 94.06 93 LYS A CA 1
ATOM 731 C C . LYS A 1 93 ? -7.494 -12.086 -2.895 1.00 94.06 93 LYS A C 1
ATOM 733 O O . LYS A 1 93 ? -7.767 -13.179 -3.381 1.00 94.06 93 LYS A O 1
ATOM 738 N N . THR A 1 94 ? -6.527 -11.299 -3.366 1.00 93.00 94 THR A N 1
ATOM 739 C CA . THR A 1 94 ? -5.753 -11.618 -4.578 1.00 93.00 94 THR A CA 1
ATOM 740 C C . THR A 1 94 ? -4.533 -12.494 -4.289 1.00 93.00 94 THR A C 1
ATOM 742 O O . THR A 1 94 ? -4.247 -13.422 -5.040 1.00 93.00 94 THR A O 1
ATOM 745 N N . LEU A 1 95 ? -3.812 -12.214 -3.203 1.00 90.75 95 LEU A N 1
ATOM 746 C CA . LEU A 1 95 ? -2.537 -12.848 -2.852 1.00 90.75 95 LEU A CA 1
ATOM 747 C C . LEU A 1 95 ? -2.678 -13.921 -1.764 1.00 90.75 95 LEU A C 1
ATOM 749 O O . LEU A 1 95 ? -1.796 -14.771 -1.632 1.00 90.75 95 LEU A O 1
ATOM 753 N N . GLY A 1 96 ? -3.764 -13.897 -0.988 1.00 91.69 96 GLY A N 1
ATOM 754 C CA . GLY A 1 96 ? -3.988 -14.794 0.144 1.00 91.69 96 GLY A CA 1
ATOM 755 C C . GLY A 1 96 ? -3.281 -14.358 1.436 1.00 91.69 96 GLY A C 1
ATOM 756 O O . GLY A 1 96 ? -2.758 -13.250 1.530 1.00 91.69 96 GLY A O 1
ATOM 757 N N . PRO A 1 97 ? -3.244 -15.227 2.462 1.00 90.38 97 PRO A N 1
ATOM 758 C CA . PRO A 1 97 ? -2.526 -14.959 3.705 1.00 90.38 97 PRO A CA 1
ATOM 759 C C . PRO A 1 97 ? -1.042 -14.688 3.458 1.00 90.38 97 PRO A C 1
ATOM 761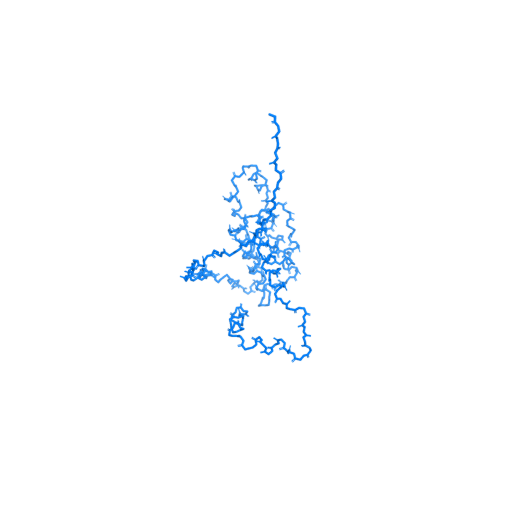 O O . PRO A 1 97 ? -0.424 -15.352 2.625 1.00 90.38 97 PRO A O 1
ATOM 764 N N . ILE A 1 98 ? -0.456 -13.761 4.220 1.00 88.50 98 ILE A N 1
ATOM 765 C CA . ILE A 1 98 ? 0.974 -13.442 4.131 1.00 88.50 98 ILE A CA 1
ATOM 766 C C . ILE A 1 98 ? 1.789 -14.708 4.444 1.00 88.50 98 ILE A C 1
ATOM 768 O O . ILE A 1 98 ? 1.851 -15.177 5.577 1.00 88.50 98 ILE A O 1
ATOM 772 N N . SER A 1 99 ? 2.420 -15.257 3.413 1.00 84.75 99 SER A N 1
ATOM 773 C CA . SER A 1 99 ? 3.153 -16.520 3.387 1.00 84.75 99 SER A CA 1
ATOM 774 C C . SER A 1 99 ? 4.469 -16.349 2.625 1.00 84.75 99 SER A C 1
ATOM 776 O O . SER A 1 99 ? 4.690 -15.352 1.942 1.00 84.75 99 SER A O 1
ATOM 778 N N . GLY A 1 100 ? 5.384 -17.314 2.737 1.00 82.50 100 GLY A N 1
ATOM 779 C CA . GLY A 1 100 ? 6.731 -17.232 2.158 1.00 82.50 100 GLY A CA 1
ATOM 780 C C . GLY A 1 100 ? 6.774 -16.789 0.688 1.00 82.50 100 GLY A C 1
ATOM 781 O O . GLY A 1 100 ? 7.646 -16.006 0.326 1.00 82.50 100 GLY A O 1
ATOM 782 N N . SER A 1 101 ? 5.811 -17.223 -0.129 1.00 86.94 101 SER A N 1
ATOM 783 C CA . SER A 1 101 ? 5.755 -16.928 -1.567 1.00 86.94 101 SER A CA 1
ATOM 784 C C . SER A 1 101 ? 5.260 -15.519 -1.916 1.00 86.94 101 SER A C 1
ATOM 786 O O . SER A 1 101 ? 5.747 -14.939 -2.880 1.00 86.94 101 SER A O 1
ATOM 788 N N . ASN A 1 102 ? 4.317 -14.952 -1.159 1.00 89.06 102 ASN A N 1
ATOM 789 C CA . ASN A 1 102 ? 3.706 -13.646 -1.461 1.00 89.06 102 ASN A CA 1
ATOM 790 C C . ASN A 1 102 ? 4.257 -12.501 -0.588 1.00 89.06 102 ASN A C 1
ATOM 792 O O . ASN A 1 102 ? 4.041 -11.328 -0.888 1.00 89.06 102 ASN A O 1
ATOM 796 N N . ARG A 1 103 ? 5.025 -12.817 0.465 1.00 88.56 103 ARG A N 1
ATOM 797 C CA . ARG A 1 103 ? 5.700 -11.842 1.340 1.00 88.56 103 ARG A CA 1
ATOM 798 C C . ARG A 1 103 ? 6.479 -10.757 0.588 1.00 88.56 103 ARG A C 1
ATOM 800 O O . ARG A 1 103 ? 6.396 -9.611 1.032 1.00 88.56 103 ARG A O 1
ATOM 807 N N . PRO A 1 104 ? 7.223 -11.052 -0.497 1.00 89.50 104 PRO A N 1
ATOM 808 C CA . PRO A 1 104 ? 7.906 -10.013 -1.264 1.00 89.50 104 PRO A CA 1
ATOM 809 C C . PRO A 1 104 ? 6.937 -8.974 -1.836 1.00 89.50 104 PRO A C 1
ATOM 811 O O . PRO A 1 104 ? 7.155 -7.789 -1.634 1.00 89.50 104 PRO A O 1
ATOM 814 N N . GLN A 1 105 ? 5.817 -9.398 -2.430 1.00 88.94 105 GLN A N 1
ATOM 815 C CA . GLN A 1 105 ? 4.819 -8.484 -3.001 1.00 88.94 105 GLN A CA 1
ATOM 816 C C . GLN A 1 105 ? 4.165 -7.602 -1.931 1.00 88.94 105 GLN A C 1
ATOM 818 O O . GLN A 1 105 ? 4.073 -6.388 -2.099 1.00 88.94 105 GLN A O 1
ATOM 823 N N . TYR A 1 106 ? 3.785 -8.183 -0.787 1.00 91.31 106 TYR A N 1
ATOM 824 C CA . TYR A 1 106 ? 3.279 -7.410 0.354 1.00 91.31 106 TYR A CA 1
ATOM 825 C C . TYR A 1 106 ? 4.281 -6.352 0.823 1.00 91.31 106 TYR A C 1
ATOM 827 O O . TYR A 1 106 ? 3.898 -5.220 1.121 1.00 91.31 106 TYR A O 1
ATOM 835 N N . ARG A 1 107 ? 5.569 -6.711 0.892 1.00 89.44 107 ARG A N 1
ATOM 836 C CA . ARG A 1 107 ? 6.636 -5.779 1.272 1.00 89.44 107 ARG A CA 1
ATOM 837 C C . ARG A 1 107 ? 6.773 -4.659 0.263 1.00 89.44 107 ARG A C 1
ATOM 839 O O . ARG A 1 107 ? 6.788 -3.508 0.671 1.00 89.44 107 ARG A O 1
ATOM 846 N N . THR A 1 108 ? 6.850 -4.988 -1.016 1.00 88.31 108 THR A N 1
ATOM 847 C CA . THR A 1 108 ? 6.981 -4.015 -2.095 1.00 88.31 108 THR A CA 1
ATOM 848 C C . THR A 1 108 ? 5.878 -2.967 -2.043 1.00 88.31 108 THR A C 1
ATOM 850 O O . THR A 1 108 ? 6.171 -1.779 -1.971 1.00 88.31 108 THR A O 1
ATOM 853 N N . ILE A 1 109 ? 4.621 -3.397 -1.934 1.00 90.19 109 ILE A N 1
ATOM 854 C CA . ILE A 1 109 ? 3.472 -2.489 -1.838 1.00 90.19 109 ILE A CA 1
ATOM 855 C C . ILE A 1 109 ? 3.565 -1.619 -0.584 1.00 90.19 109 ILE A C 1
ATOM 857 O O . ILE A 1 109 ? 3.341 -0.410 -0.643 1.00 90.19 109 ILE A O 1
ATOM 861 N N . LEU A 1 110 ? 3.937 -2.207 0.556 1.00 90.88 110 LEU A N 1
ATOM 862 C CA . LEU A 1 110 ? 4.106 -1.449 1.790 1.00 90.88 110 LEU A CA 1
ATOM 863 C C . LEU A 1 110 ? 5.228 -0.405 1.682 1.00 90.88 110 LEU A C 1
ATOM 865 O O . LEU A 1 110 ? 5.072 0.712 2.180 1.00 90.88 110 LEU A O 1
ATOM 869 N N . PHE A 1 111 ? 6.336 -0.750 1.024 1.00 87.25 111 PHE A N 1
ATOM 870 C CA . PHE A 1 111 ? 7.433 0.172 0.751 1.00 87.25 111 PHE A CA 1
ATOM 871 C C . PHE A 1 111 ? 6.987 1.303 -0.169 1.00 87.25 111 PHE A C 1
ATOM 873 O O . PHE A 1 111 ? 7.233 2.454 0.174 1.00 87.25 111 PHE A O 1
ATOM 880 N N . SER A 1 112 ? 6.260 1.011 -1.250 1.00 87.56 112 SER A N 1
ATOM 881 C CA . SER A 1 112 ? 5.701 2.035 -2.139 1.00 87.56 112 SER A CA 1
ATOM 882 C C . SER A 1 112 ? 4.761 2.988 -1.397 1.00 87.56 112 SER A C 1
ATOM 884 O O . SER A 1 112 ? 4.876 4.203 -1.536 1.00 87.56 112 SER A O 1
ATOM 886 N N . VAL A 1 113 ? 3.870 2.474 -0.539 1.00 88.38 113 VAL A N 1
ATOM 887 C CA . VAL A 1 113 ? 2.966 3.315 0.271 1.00 88.38 113 VAL A CA 1
ATOM 888 C C . VAL A 1 113 ? 3.740 4.173 1.277 1.00 88.38 113 VAL A C 1
ATOM 890 O O . VAL A 1 113 ? 3.355 5.311 1.535 1.00 88.38 113 VAL A O 1
ATOM 893 N N . ARG A 1 114 ? 4.834 3.671 1.858 1.00 87.25 114 ARG A N 1
ATOM 894 C CA . ARG A 1 114 ? 5.616 4.382 2.890 1.00 87.25 114 ARG A CA 1
ATOM 895 C C . ARG A 1 114 ? 6.771 5.214 2.340 1.00 87.25 114 ARG A C 1
ATOM 897 O O . ARG A 1 114 ? 7.476 5.847 3.129 1.00 87.25 114 ARG A O 1
ATOM 904 N N . ASP A 1 115 ? 6.953 5.226 1.027 1.00 83.56 115 ASP A N 1
ATOM 905 C CA . ASP A 1 115 ? 8.045 5.923 0.367 1.00 83.56 115 ASP A CA 1
ATOM 906 C C . ASP A 1 115 ? 7.888 7.444 0.495 1.00 83.56 115 ASP A C 1
ATOM 908 O O . ASP A 1 115 ? 6.977 8.057 -0.064 1.00 83.56 115 ASP A O 1
ATOM 912 N N . SER A 1 116 ? 8.788 8.081 1.241 1.00 76.19 116 SER A N 1
ATOM 913 C CA . SER A 1 116 ? 8.812 9.540 1.393 1.00 76.19 116 SER A CA 1
ATOM 914 C C . SER A 1 116 ? 9.122 10.269 0.084 1.00 76.19 116 SER A C 1
ATOM 916 O O . SER A 1 116 ? 8.837 11.455 -0.030 1.00 76.19 116 SER A O 1
ATOM 918 N N . THR A 1 117 ? 9.713 9.590 -0.901 1.00 74.19 117 THR A N 1
ATOM 919 C CA . THR A 1 117 ? 10.038 10.192 -2.201 1.00 74.19 117 THR A CA 1
ATOM 920 C C . THR A 1 117 ? 8.829 10.279 -3.137 1.00 74.19 117 THR A C 1
ATOM 922 O O . THR A 1 117 ? 8.879 11.013 -4.124 1.00 74.19 117 THR A O 1
ATOM 925 N N . ASN A 1 118 ? 7.725 9.599 -2.800 1.00 78.19 118 ASN A N 1
ATOM 926 C CA . ASN A 1 118 ? 6.484 9.598 -3.569 1.00 78.19 118 ASN A CA 1
ATOM 927 C C . ASN A 1 118 ? 5.240 9.865 -2.687 1.00 78.19 118 ASN A C 1
ATOM 929 O O . ASN A 1 118 ? 4.444 8.955 -2.432 1.00 78.19 118 ASN A O 1
ATOM 933 N N . PRO A 1 119 ? 5.038 11.113 -2.222 1.00 82.12 119 PRO A N 1
ATOM 934 C CA . PRO A 1 119 ? 3.836 11.489 -1.470 1.00 82.12 119 PRO A CA 1
ATOM 935 C C . PRO A 1 119 ? 2.554 11.388 -2.315 1.00 82.12 119 PRO A C 1
ATOM 937 O O . PRO A 1 119 ? 1.473 11.119 -1.782 1.00 82.12 119 PRO A O 1
ATOM 940 N N . ASP A 1 120 ? 2.671 11.528 -3.639 1.00 83.50 120 ASP A N 1
ATOM 941 C CA . ASP A 1 120 ? 1.539 11.475 -4.565 1.00 83.50 120 ASP A CA 1
ATOM 942 C C . ASP A 1 120 ? 0.837 10.120 -4.545 1.00 83.50 120 ASP A C 1
ATOM 944 O O . ASP A 1 120 ? -0.390 10.072 -4.611 1.00 83.50 120 ASP A O 1
ATOM 948 N N . PHE A 1 121 ? 1.573 9.012 -4.428 1.00 86.25 121 PHE A N 1
ATOM 949 C CA . PHE A 1 121 ? 0.954 7.686 -4.395 1.00 86.25 121 PHE A CA 1
ATOM 950 C C . PHE A 1 121 ? 0.024 7.521 -3.190 1.00 86.25 121 PHE A C 1
ATOM 952 O O . PHE A 1 121 ? -1.118 7.084 -3.346 1.00 86.25 121 PHE A O 1
ATOM 959 N N . ARG A 1 122 ? 0.448 7.968 -2.002 1.00 88.25 122 ARG A N 1
ATOM 960 C CA . ARG A 1 122 ? -0.422 7.974 -0.818 1.00 88.25 122 ARG A CA 1
ATOM 961 C C . ARG A 1 122 ? -1.636 8.877 -1.005 1.00 88.25 122 ARG A C 1
ATOM 963 O O . ARG A 1 122 ? -2.749 8.476 -0.670 1.00 88.25 122 ARG A O 1
ATOM 970 N N . ARG A 1 123 ? -1.439 10.074 -1.569 1.00 87.44 123 ARG A N 1
ATOM 971 C CA . ARG A 1 123 ? -2.532 11.013 -1.854 1.00 87.44 123 ARG A CA 1
ATOM 972 C C . ARG A 1 123 ? -3.569 10.387 -2.786 1.00 87.44 123 ARG A C 1
ATOM 974 O O . ARG A 1 123 ? -4.758 10.446 -2.501 1.00 87.44 123 ARG A O 1
ATOM 981 N N . LYS A 1 124 ? -3.122 9.738 -3.863 1.00 88.50 124 LYS A N 1
ATOM 982 C CA . LYS A 1 124 ? -3.984 9.062 -4.842 1.00 88.50 124 LYS A CA 1
ATOM 983 C C . LYS A 1 124 ? -4.794 7.920 -4.233 1.00 88.50 124 LYS A C 1
ATOM 985 O O . LYS A 1 124 ? -5.949 7.741 -4.605 1.00 88.50 124 LYS A O 1
ATOM 990 N N . ILE A 1 125 ? -4.211 7.169 -3.296 1.00 90.31 125 ILE A N 1
ATOM 991 C CA . ILE A 1 125 ? -4.925 6.121 -2.553 1.00 90.31 125 ILE A CA 1
ATOM 992 C C . ILE A 1 125 ? -6.032 6.738 -1.685 1.00 90.31 125 ILE A C 1
ATOM 994 O O . ILE A 1 125 ? -7.158 6.251 -1.707 1.00 90.31 125 ILE A O 1
ATOM 998 N N . LEU A 1 126 ? -5.743 7.824 -0.956 1.00 87.94 126 LEU A N 1
ATOM 999 C CA . LEU A 1 126 ? -6.730 8.486 -0.089 1.00 87.94 126 LEU A CA 1
ATOM 1000 C C . LEU A 1 126 ? -7.843 9.183 -0.880 1.00 87.94 126 LEU A C 1
ATOM 1002 O O . LEU A 1 126 ? -9.007 9.089 -0.515 1.00 87.94 126 LEU A O 1
ATOM 1006 N N . LEU A 1 127 ? -7.511 9.830 -1.997 1.00 85.38 127 LEU A N 1
ATOM 1007 C CA . LEU A 1 127 ? -8.498 10.462 -2.878 1.00 85.38 127 LEU A CA 1
ATOM 1008 C C . LEU A 1 127 ? -9.320 9.446 -3.693 1.00 85.38 127 LEU A C 1
ATOM 1010 O O . LEU A 1 127 ? -10.260 9.833 -4.385 1.00 85.38 127 LEU A O 1
ATOM 1014 N N . GLY A 1 128 ? -8.977 8.153 -3.633 1.00 85.25 128 GLY A N 1
ATOM 1015 C CA . GLY A 1 128 ? -9.646 7.095 -4.392 1.00 85.25 128 GLY A CA 1
ATOM 1016 C C . GLY A 1 128 ? -9.328 7.094 -5.892 1.00 85.25 128 GLY A C 1
ATOM 1017 O O . GLY A 1 128 ? -9.991 6.389 -6.654 1.00 85.25 128 GLY A O 1
ATOM 1018 N N . GLU A 1 129 ? -8.317 7.853 -6.329 1.00 87.31 129 GLU A N 1
ATOM 1019 C CA . GLU A 1 129 ? -7.797 7.811 -7.703 1.00 87.31 129 GLU A CA 1
ATOM 1020 C C . GLU A 1 129 ? -7.170 6.441 -8.003 1.00 87.31 129 GLU A C 1
ATOM 1022 O O . GLU A 1 129 ? -7.341 5.893 -9.093 1.00 87.31 129 GLU A O 1
ATOM 1027 N N . VAL A 1 130 ? -6.476 5.867 -7.013 1.00 88.56 130 VAL A N 1
ATOM 1028 C CA . VAL A 1 130 ? -5.995 4.482 -7.043 1.00 88.56 130 VAL A CA 1
ATOM 1029 C C . VAL A 1 130 ? -6.978 3.617 -6.270 1.00 88.56 130 VAL A C 1
ATOM 1031 O O . VAL A 1 130 ? -7.167 3.786 -5.066 1.00 88.56 130 VAL A O 1
ATOM 1034 N N . LYS A 1 131 ? -7.594 2.662 -6.967 1.00 89.38 131 LYS A N 1
ATOM 1035 C CA . LYS A 1 131 ? -8.536 1.730 -6.349 1.00 89.38 131 LYS A CA 1
ATOM 1036 C C . LYS A 1 131 ? -7.785 0.677 -5.529 1.00 89.38 131 LYS A C 1
ATOM 1038 O O . LYS A 1 131 ? -6.795 0.131 -6.020 1.00 89.38 131 LYS A O 1
ATOM 1043 N N . PRO A 1 132 ? -8.259 0.320 -4.324 1.00 89.44 132 PRO A N 1
ATOM 1044 C CA . PRO A 1 132 ? -7.657 -0.746 -3.526 1.00 89.44 132 PRO A CA 1
ATOM 1045 C C . PRO A 1 132 ? -7.491 -2.063 -4.295 1.00 89.44 132 PRO A C 1
ATOM 1047 O O . PRO A 1 132 ? -6.492 -2.756 -4.129 1.00 89.44 132 PRO A O 1
ATOM 1050 N N . GLU A 1 133 ? -8.438 -2.387 -5.177 1.00 91.31 133 GLU A N 1
ATOM 1051 C CA . GLU A 1 133 ? -8.463 -3.623 -5.961 1.00 91.31 133 GLU A CA 1
ATOM 1052 C C . GLU A 1 133 ? -7.395 -3.686 -7.058 1.00 91.31 133 GLU A C 1
ATOM 1054 O O . GLU A 1 133 ? -7.042 -4.787 -7.475 1.00 91.31 133 GLU A O 1
ATOM 1059 N N . SER A 1 134 ? -6.878 -2.545 -7.529 1.00 88.81 134 SER A N 1
ATOM 1060 C CA . SER A 1 134 ? -5.837 -2.512 -8.567 1.00 88.81 134 SER A CA 1
ATOM 1061 C C . SER A 1 134 ? -4.422 -2.597 -8.001 1.00 88.81 134 SER A C 1
ATOM 1063 O O . SER A 1 134 ? -3.509 -2.999 -8.716 1.00 88.81 134 SER A O 1
ATOM 1065 N N . ILE A 1 135 ? -4.226 -2.263 -6.721 1.00 90.56 135 ILE A N 1
ATOM 1066 C CA . ILE A 1 135 ? -2.909 -2.271 -6.061 1.00 90.56 135 ILE A CA 1
ATOM 1067 C C . ILE A 1 135 ? -2.193 -3.634 -6.155 1.00 90.56 135 ILE A C 1
ATOM 1069 O O . ILE A 1 135 ? -1.004 -3.633 -6.458 1.00 90.56 135 ILE A O 1
ATOM 1073 N N . PRO A 1 136 ? -2.853 -4.799 -5.976 1.00 88.19 136 PRO A N 1
ATOM 1074 C CA . PRO A 1 136 ? -2.186 -6.099 -6.093 1.00 88.19 136 PRO A CA 1
ATOM 1075 C C . PRO A 1 136 ? -1.652 -6.408 -7.500 1.00 88.19 136 PRO A C 1
ATOM 1077 O O . PRO A 1 136 ? -0.792 -7.270 -7.648 1.00 88.19 136 PRO A O 1
ATOM 1080 N N . THR A 1 137 ? -2.205 -5.759 -8.529 1.00 86.44 137 THR A N 1
ATOM 1081 C CA . THR A 1 137 ? -1.834 -5.964 -9.938 1.00 86.44 137 THR A CA 1
ATOM 1082 C C . THR A 1 137 ? -0.922 -4.873 -10.487 1.00 86.44 137 THR A C 1
ATOM 1084 O O . THR A 1 137 ? -0.378 -5.048 -11.572 1.00 86.44 137 THR A O 1
ATOM 1087 N N . MET A 1 138 ? -0.769 -3.757 -9.769 1.00 85.56 138 MET A N 1
ATOM 1088 C CA . MET A 1 138 ? 0.133 -2.681 -10.167 1.00 85.56 138 MET A CA 1
ATOM 1089 C C . MET A 1 138 ? 1.585 -3.120 -10.014 1.00 85.56 138 MET A C 1
ATOM 1091 O O . MET A 1 138 ? 1.965 -3.772 -9.043 1.00 85.56 138 MET A O 1
ATOM 1095 N N . THR A 1 139 ? 2.404 -2.712 -10.970 1.00 81.00 139 THR A N 1
ATOM 1096 C CA . THR A 1 139 ? 3.854 -2.867 -10.900 1.00 81.00 139 THR A CA 1
ATOM 1097 C C . THR A 1 139 ? 4.485 -1.790 -10.018 1.00 81.00 139 THR A C 1
ATOM 1099 O O . THR A 1 139 ? 3.943 -0.698 -9.837 1.00 81.00 139 THR A O 1
ATOM 1102 N N . ASP A 1 140 ? 5.676 -2.071 -9.497 1.00 74.62 140 ASP A N 1
ATOM 1103 C CA . ASP A 1 140 ? 6.469 -1.145 -8.673 1.00 74.62 140 ASP A CA 1
ATOM 1104 C C . ASP A 1 140 ? 6.730 0.179 -9.394 1.00 74.62 140 ASP A C 1
ATOM 1106 O O . ASP A 1 140 ? 6.769 1.251 -8.790 1.00 74.62 140 ASP A O 1
ATOM 1110 N N . GLU A 1 141 ? 6.862 0.099 -10.714 1.00 74.19 141 GLU A N 1
ATOM 1111 C CA . GLU A 1 141 ? 7.035 1.236 -11.605 1.00 74.19 141 GLU A CA 1
ATOM 1112 C C . GLU A 1 141 ? 5.762 2.080 -11.643 1.00 74.19 141 GLU A C 1
ATOM 1114 O O . GLU A 1 141 ? 5.818 3.284 -11.408 1.00 74.19 141 GLU A O 1
ATOM 1119 N N . GLU A 1 142 ? 4.596 1.462 -11.838 1.00 76.75 142 GLU A N 1
ATOM 1120 C CA . GLU A 1 142 ? 3.299 2.152 -11.822 1.00 76.75 142 GLU A CA 1
ATOM 1121 C C . GLU A 1 142 ? 2.968 2.768 -10.453 1.00 76.75 142 GLU A C 1
ATOM 1123 O O . GLU A 1 142 ? 2.281 3.788 -10.386 1.00 76.75 142 GLU A O 1
ATOM 1128 N N . MET A 1 143 ? 3.481 2.187 -9.365 1.00 80.88 143 MET A N 1
ATOM 1129 C CA . MET A 1 143 ? 3.380 2.749 -8.012 1.00 80.88 143 MET A CA 1
ATOM 1130 C C . MET A 1 143 ? 4.416 3.848 -7.730 1.00 80.88 143 MET A C 1
ATOM 1132 O O . MET A 1 143 ? 4.261 4.590 -6.760 1.00 80.88 143 MET A O 1
ATOM 1136 N N . SER A 1 144 ? 5.462 3.971 -8.551 1.00 69.94 144 SER A N 1
ATOM 1137 C CA . SER A 1 144 ? 6.501 5.000 -8.419 1.00 69.94 144 SER A CA 1
ATOM 1138 C C . SER A 1 144 ? 6.026 6.364 -8.935 1.00 69.94 144 SER A C 1
ATOM 1140 O O . SER A 1 144 ? 4.970 6.492 -9.554 1.00 69.94 144 SER A O 1
ATOM 1142 N N . SER A 1 145 ? 6.785 7.427 -8.655 1.00 73.56 145 SER A N 1
ATOM 1143 C CA . SER A 1 145 ? 6.420 8.771 -9.114 1.00 73.56 145 SER A CA 1
ATOM 1144 C C . SER A 1 145 ? 6.494 8.872 -10.643 1.00 73.56 145 SER A C 1
ATOM 1146 O O . SER A 1 145 ? 7.273 8.165 -11.282 1.00 73.56 145 SER A O 1
ATOM 1148 N N . HIS A 1 146 ? 5.727 9.790 -11.243 1.00 73.81 146 HIS A N 1
ATOM 1149 C CA . HIS A 1 146 ? 5.722 9.981 -12.703 1.00 73.81 146 HIS A CA 1
ATOM 1150 C C . HIS A 1 146 ? 7.128 10.256 -13.259 1.00 73.81 146 HIS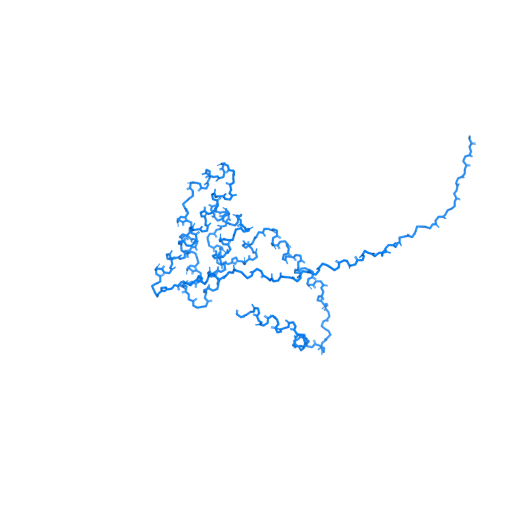 A C 1
ATOM 1152 O O . HIS A 1 146 ? 7.486 9.788 -14.335 1.00 73.81 146 HIS A O 1
ATOM 1158 N N . LYS A 1 147 ? 7.954 10.980 -12.496 1.00 74.38 147 LYS A N 1
ATOM 1159 C CA . LYS A 1 147 ? 9.348 11.240 -12.859 1.00 74.38 147 LYS A CA 1
ATOM 1160 C C . LYS A 1 147 ? 10.167 9.948 -12.925 1.00 74.38 147 LYS A C 1
ATOM 1162 O O . LYS A 1 147 ? 10.871 9.726 -13.900 1.00 74.38 147 LYS A O 1
ATOM 1167 N N . VAL A 1 148 ? 10.048 9.085 -11.915 1.00 72.56 148 VAL A N 1
ATOM 1168 C CA . VAL A 1 148 ? 10.753 7.793 -11.892 1.00 72.56 148 VAL A CA 1
ATOM 1169 C C . VAL A 1 148 ? 10.243 6.872 -13.002 1.00 72.56 148 VAL A C 1
ATOM 1171 O O . VAL A 1 148 ? 11.040 6.212 -13.662 1.00 72.56 148 VAL A O 1
ATOM 1174 N N . GLN A 1 149 ? 8.936 6.867 -13.269 1.00 75.44 149 GLN A N 1
ATOM 1175 C CA . GLN A 1 149 ? 8.350 6.123 -14.389 1.00 75.44 149 GLN A CA 1
ATOM 1176 C C . GLN A 1 149 ? 8.945 6.547 -15.733 1.00 75.44 149 GLN A C 1
ATOM 1178 O O . GLN A 1 149 ? 9.293 5.702 -16.557 1.00 75.44 149 GLN A O 1
ATOM 1183 N N . GLU A 1 150 ? 9.077 7.854 -15.949 1.00 78.44 150 GLU A N 1
ATOM 1184 C CA . GLU A 1 150 ? 9.650 8.412 -17.168 1.00 78.44 150 GLU A CA 1
ATOM 1185 C C . GLU A 1 150 ? 11.139 8.075 -17.308 1.00 78.44 150 GLU A C 1
ATOM 1187 O O . GLU A 1 150 ? 11.554 7.602 -18.364 1.00 78.44 150 GLU A O 1
ATOM 1192 N N . GLU A 1 151 ? 11.921 8.192 -16.231 1.00 77.94 151 GLU A N 1
ATOM 1193 C CA . GLU A 1 151 ? 13.335 7.795 -16.217 1.00 77.94 151 GLU A CA 1
ATOM 1194 C C . GLU A 1 151 ? 13.515 6.299 -16.534 1.00 77.94 151 GLU A C 1
ATOM 1196 O O . GLU A 1 151 ? 14.359 5.930 -17.355 1.00 77.94 151 GLU A O 1
ATOM 1201 N N . ILE A 1 152 ? 12.693 5.424 -15.945 1.00 76.69 152 ILE A N 1
ATOM 1202 C CA . ILE A 1 152 ? 12.710 3.982 -16.236 1.00 76.69 152 ILE A CA 1
ATOM 1203 C C . ILE A 1 152 ? 12.349 3.720 -17.704 1.00 76.69 152 ILE A C 1
ATOM 1205 O O . ILE A 1 152 ? 13.005 2.905 -18.361 1.00 76.69 152 ILE A O 1
ATOM 1209 N N . ARG A 1 153 ? 11.343 4.421 -18.245 1.00 81.81 153 ARG A N 1
ATOM 1210 C CA . ARG A 1 153 ? 10.942 4.312 -19.655 1.00 81.81 153 ARG A CA 1
ATOM 1211 C C . ARG A 1 153 ? 12.080 4.721 -20.590 1.00 81.81 153 ARG A C 1
ATOM 1213 O O . ARG A 1 153 ? 12.408 3.963 -21.500 1.00 81.81 153 ARG A O 1
ATOM 1220 N N . GLU A 1 154 ? 12.741 5.845 -20.325 1.00 83.75 154 GLU A N 1
ATOM 1221 C CA . GLU A 1 154 ? 13.894 6.297 -21.111 1.00 83.75 154 GLU A CA 1
ATOM 1222 C C . GLU A 1 154 ? 15.058 5.303 -21.065 1.00 83.75 154 GLU A C 1
ATOM 1224 O O . GLU A 1 154 ? 15.699 5.034 -22.084 1.00 83.75 154 GLU A O 1
ATOM 1229 N N . ILE A 1 155 ? 15.353 4.739 -19.890 1.00 82.81 155 ILE A N 1
ATOM 1230 C CA . ILE A 1 155 ? 16.404 3.726 -19.743 1.00 82.81 155 ILE A CA 1
ATOM 1231 C C . ILE A 1 155 ? 16.058 2.487 -20.574 1.00 82.81 155 ILE A C 1
ATOM 1233 O O . ILE A 1 155 ? 16.923 1.983 -21.291 1.00 82.81 155 ILE A O 1
ATOM 1237 N N . ARG A 1 156 ? 14.804 2.023 -20.532 1.00 83.19 156 ARG A N 1
ATOM 1238 C CA . ARG A 1 156 ? 14.333 0.871 -21.317 1.00 83.19 156 ARG A CA 1
ATOM 1239 C C . ARG A 1 156 ? 14.430 1.114 -22.816 1.00 83.19 156 ARG A C 1
ATOM 1241 O O . ARG A 1 156 ? 15.005 0.284 -23.513 1.00 83.19 156 ARG A O 1
ATOM 1248 N N . GLU A 1 157 ? 13.954 2.257 -23.303 1.00 86.94 157 GLU A N 1
ATOM 1249 C CA . GLU A 1 157 ? 14.070 2.635 -24.717 1.00 86.94 157 GLU A CA 1
ATOM 1250 C C . GLU A 1 157 ? 15.535 2.685 -25.161 1.00 86.94 157 GLU A C 1
ATOM 1252 O O . GLU A 1 157 ? 15.907 2.130 -26.195 1.00 86.94 157 GLU A O 1
ATOM 1257 N N . ARG A 1 158 ? 16.405 3.272 -24.331 1.00 84.19 158 ARG A N 1
ATOM 1258 C CA . ARG A 1 158 ? 17.847 3.309 -24.584 1.00 84.19 158 ARG A CA 1
ATOM 1259 C C . ARG A 1 158 ? 18.487 1.927 -24.596 1.00 84.19 158 ARG A C 1
ATOM 1261 O O . ARG A 1 158 ? 19.525 1.796 -25.237 1.00 84.19 158 ARG A O 1
ATOM 1268 N N . VAL A 1 159 ? 17.986 0.955 -23.839 1.00 84.50 159 VAL A N 1
ATOM 1269 C CA . VAL A 1 159 ? 18.503 -0.423 -23.841 1.00 84.50 159 VAL A CA 1
ATOM 1270 C C . VAL A 1 159 ? 18.013 -1.160 -25.082 1.00 84.50 159 VAL A C 1
ATOM 1272 O O . VAL A 1 159 ? 18.837 -1.725 -25.792 1.00 84.50 159 VAL A O 1
ATOM 1275 N N . LEU A 1 160 ? 16.715 -1.084 -25.387 1.00 82.38 160 LEU A N 1
ATOM 1276 C CA . LEU A 1 160 ? 16.110 -1.719 -26.561 1.00 82.38 160 LEU A CA 1
ATOM 1277 C C . LEU A 1 160 ? 16.754 -1.240 -27.865 1.00 82.38 160 LEU A C 1
ATOM 1279 O O . LEU A 1 160 ? 17.100 -2.060 -28.702 1.00 82.38 160 LEU A O 1
ATOM 1283 N N . ALA A 1 161 ? 17.031 0.060 -27.996 1.00 83.31 161 ALA A N 1
ATOM 1284 C CA . ALA A 1 161 ? 17.703 0.618 -29.171 1.00 83.31 161 ALA A CA 1
ATOM 1285 C C . ALA A 1 161 ? 19.142 0.101 -29.396 1.00 83.31 161 ALA A C 1
ATOM 1287 O O . ALA A 1 161 ? 19.730 0.368 -30.441 1.00 83.31 161 ALA A O 1
ATOM 1288 N N . LYS A 1 162 ? 19.746 -0.575 -28.409 1.00 79.94 162 LYS A N 1
ATOM 1289 C CA . LYS A 1 162 ? 21.116 -1.120 -28.479 1.00 79.94 162 LYS A CA 1
ATOM 1290 C C . LYS A 1 162 ? 21.139 -2.633 -28.660 1.00 79.94 162 LYS A C 1
ATOM 1292 O O . LYS A 1 162 ? 22.224 -3.186 -28.819 1.00 79.94 162 LYS A O 1
ATOM 1297 N N . ILE A 1 163 ? 19.980 -3.290 -28.613 1.00 76.69 163 ILE A N 1
ATOM 1298 C CA . ILE A 1 163 ? 19.852 -4.704 -28.956 1.00 76.69 163 ILE A CA 1
ATOM 1299 C C . ILE A 1 163 ? 19.823 -4.768 -30.492 1.00 76.69 163 ILE A C 1
ATOM 1301 O O . ILE A 1 163 ? 18.938 -4.159 -31.090 1.00 76.69 163 ILE A O 1
ATOM 1305 N N . PRO A 1 164 ? 20.801 -5.414 -31.151 1.00 73.50 164 PRO A N 1
ATOM 1306 C CA . PRO A 1 164 ? 20.790 -5.549 -32.602 1.00 73.50 164 PRO A CA 1
ATOM 1307 C C . PRO A 1 164 ? 19.603 -6.416 -33.046 1.00 73.50 164 PRO A C 1
ATOM 1309 O O . PRO A 1 164 ? 19.392 -7.491 -32.491 1.00 73.50 164 PRO A O 1
ATOM 1312 N N . ASP A 1 165 ? 18.866 -5.971 -34.069 1.00 64.44 165 ASP A N 1
ATOM 1313 C CA . ASP A 1 165 ? 17.714 -6.688 -34.655 1.00 64.44 165 ASP A CA 1
ATOM 1314 C C . ASP A 1 165 ? 18.094 -8.016 -35.344 1.00 64.44 165 ASP A C 1
ATOM 1316 O O . ASP A 1 165 ? 17.222 -8.795 -35.725 1.00 64.44 165 ASP A O 1
ATOM 1320 N N . SER A 1 166 ? 19.387 -8.291 -35.525 1.00 54.62 166 SER A N 1
ATOM 1321 C CA . SER A 1 166 ? 19.889 -9.489 -36.191 1.00 54.62 166 SER A CA 1
ATOM 1322 C C . SER A 1 166 ? 20.438 -10.488 -35.174 1.00 54.62 166 SER A C 1
ATOM 1324 O O . SER A 1 166 ? 21.568 -10.356 -34.700 1.00 54.62 166 SER A O 1
ATOM 1326 N N . VAL A 1 167 ? 19.641 -11.512 -34.872 1.00 54.34 167 VAL A N 1
ATOM 1327 C CA . VAL A 1 167 ? 20.188 -12.816 -34.494 1.00 54.34 167 VAL A CA 1
ATOM 1328 C C . VAL A 1 167 ? 20.694 -13.416 -35.802 1.00 54.34 167 VAL A C 1
ATOM 1330 O O . VAL A 1 167 ? 19.901 -13.907 -36.598 1.00 54.34 167 VAL A O 1
ATOM 1333 N N . ASP A 1 168 ? 21.989 -1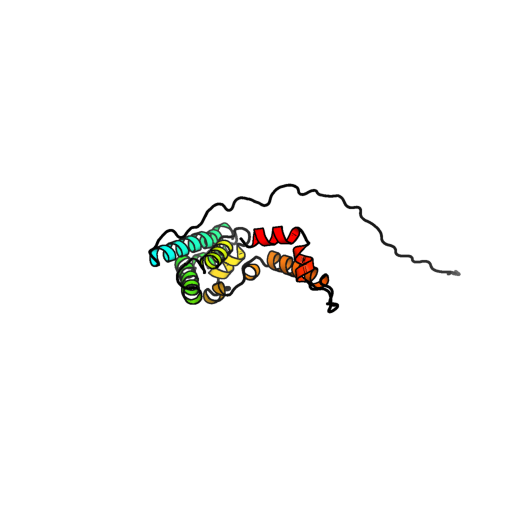3.289 -36.086 1.00 53.41 168 ASP A N 1
ATOM 1334 C CA . ASP A 1 168 ? 22.615 -14.254 -36.988 1.00 53.41 168 ASP A CA 1
ATOM 1335 C C . ASP A 1 168 ? 22.422 -15.624 -36.309 1.00 53.41 168 ASP A C 1
ATOM 1337 O O . ASP A 1 168 ? 22.796 -15.782 -35.146 1.00 53.41 168 ASP A O 1
ATOM 1341 N N . ASP A 1 169 ? 21.761 -16.573 -36.983 1.00 55.12 169 ASP A N 1
ATOM 1342 C CA . ASP A 1 169 ? 21.249 -17.850 -36.436 1.00 55.12 169 ASP A CA 1
ATOM 1343 C C . ASP A 1 169 ? 22.312 -18.774 -35.775 1.00 55.12 169 ASP A C 1
ATOM 1345 O O . ASP A 1 169 ? 21.974 -19.857 -35.299 1.00 55.12 169 ASP A O 1
ATOM 1349 N N . ASP A 1 170 ? 23.579 -18.356 -35.692 1.00 56.12 170 ASP A N 1
ATOM 1350 C CA . ASP A 1 170 ? 24.702 -19.126 -35.145 1.00 56.12 170 ASP A CA 1
ATOM 1351 C C . ASP A 1 170 ? 25.276 -18.586 -33.810 1.00 56.12 170 ASP A C 1
ATOM 1353 O O . ASP A 1 170 ? 26.147 -19.230 -33.221 1.00 56.12 170 ASP A O 1
ATOM 1357 N N . ASP A 1 171 ? 24.796 -17.451 -33.284 1.00 58.50 171 ASP A N 1
ATOM 1358 C CA . ASP A 1 171 ? 25.274 -16.874 -32.012 1.00 58.50 171 ASP A CA 1
ATOM 1359 C C . ASP A 1 171 ? 24.219 -17.014 -30.892 1.00 58.50 171 ASP A C 1
ATOM 1361 O O . ASP A 1 171 ? 23.335 -16.171 -30.736 1.00 58.50 171 ASP A O 1
ATOM 1365 N N . ASP A 1 172 ? 24.319 -18.073 -30.074 1.00 59.53 172 ASP A N 1
ATOM 1366 C CA . ASP A 1 172 ? 23.472 -18.277 -28.885 1.00 59.53 172 ASP A CA 1
ATOM 1367 C C . ASP A 1 172 ? 23.695 -17.141 -27.855 1.00 59.53 172 ASP A C 1
ATOM 1369 O O . ASP A 1 172 ? 24.753 -17.068 -27.209 1.00 59.53 172 ASP A O 1
ATOM 1373 N N . PRO A 1 173 ? 22.704 -16.254 -27.634 1.00 55.47 173 PRO A N 1
ATOM 1374 C CA . PRO A 1 173 ? 22.854 -15.094 -26.762 1.00 55.47 173 PRO A CA 1
ATOM 1375 C C . PRO A 1 173 ? 23.057 -15.465 -25.281 1.00 55.47 173 PRO A C 1
ATOM 1377 O O . PRO A 1 173 ? 23.527 -14.628 -24.503 1.00 55.47 173 PRO A O 1
ATOM 1380 N N . TYR A 1 174 ? 22.756 -16.704 -24.869 1.00 49.81 174 TYR A N 1
ATOM 1381 C CA . TYR A 1 174 ? 22.992 -17.178 -23.501 1.00 49.81 174 TYR A CA 1
ATOM 1382 C C . TYR A 1 174 ? 24.461 -17.504 -23.213 1.00 49.81 174 TYR A C 1
ATOM 1384 O O . TYR A 1 174 ? 24.900 -17.372 -22.066 1.00 49.81 174 TYR A O 1
ATOM 1392 N N . GLU A 1 175 ? 25.240 -17.889 -24.222 1.00 57.81 175 GLU A N 1
ATOM 1393 C CA . GLU A 1 175 ? 26.670 -18.175 -24.060 1.00 57.81 175 GLU A CA 1
ATOM 1394 C C . GLU A 1 175 ? 27.490 -16.885 -23.919 1.00 57.81 175 GLU A C 1
ATOM 1396 O O . GLU A 1 175 ? 28.407 -16.810 -23.098 1.00 57.81 175 GLU A O 1
ATOM 1401 N N . ARG A 1 176 ? 27.081 -15.808 -24.600 1.00 58.56 176 ARG A N 1
ATOM 1402 C CA . ARG A 1 176 ? 27.716 -14.486 -24.478 1.00 58.56 176 ARG A CA 1
ATOM 1403 C C . ARG A 1 176 ? 27.469 -13.834 -23.114 1.00 58.56 176 ARG A C 1
ATOM 1405 O O . ARG A 1 176 ? 28.351 -13.172 -22.575 1.00 58.56 176 ARG A O 1
ATOM 1412 N N . LEU A 1 177 ? 26.293 -14.065 -22.524 1.00 51.88 177 LEU A N 1
ATOM 1413 C CA . LEU A 1 177 ? 25.908 -13.507 -21.226 1.00 51.88 177 LEU A CA 1
ATOM 1414 C C . LEU A 1 177 ? 26.595 -14.213 -20.043 1.00 51.88 177 LEU A C 1
ATOM 1416 O O . LEU A 1 177 ? 26.835 -13.585 -19.020 1.00 51.88 177 LEU A O 1
ATOM 1420 N N . LYS A 1 178 ? 26.951 -15.499 -20.171 1.00 54.91 178 LYS A N 1
ATOM 1421 C CA . LYS A 1 178 ? 27.739 -16.220 -19.152 1.00 54.91 178 LYS A CA 1
ATOM 1422 C C . LYS A 1 178 ? 29.200 -15.765 -19.082 1.00 54.91 178 LYS A C 1
ATOM 1424 O O . LYS A 1 178 ? 29.834 -15.976 -18.051 1.00 54.91 178 LYS A O 1
ATOM 1429 N N . ALA A 1 179 ? 29.726 -15.195 -20.165 1.00 55.44 179 ALA A N 1
ATOM 1430 C CA . ALA A 1 179 ? 31.115 -14.755 -20.264 1.00 55.44 179 ALA A CA 1
ATOM 1431 C C . ALA A 1 179 ? 31.342 -13.324 -19.746 1.00 55.44 179 ALA A C 1
ATOM 1433 O O . ALA A 1 179 ? 32.476 -12.963 -19.440 1.00 55.44 179 ALA A O 1
ATOM 1434 N N . ASP A 1 180 ? 30.282 -12.522 -19.612 1.00 57.38 180 ASP A N 1
ATOM 1435 C CA . ASP A 1 180 ? 30.364 -11.195 -19.010 1.00 57.38 180 ASP A CA 1
ATOM 1436 C C . ASP A 1 180 ? 30.291 -11.304 -17.479 1.00 57.38 180 ASP A C 1
ATOM 1438 O O . ASP A 1 180 ? 29.272 -11.707 -16.909 1.00 57.38 180 ASP A O 1
ATOM 1442 N N . ASP A 1 181 ? 31.330 -10.822 -16.788 1.00 55.94 181 ASP A N 1
ATOM 1443 C CA . ASP A 1 181 ? 31.420 -10.706 -15.315 1.00 55.94 181 ASP A CA 1
ATOM 1444 C C . ASP A 1 181 ? 30.226 -9.955 -14.676 1.00 55.94 181 ASP A C 1
ATOM 1446 O O . ASP A 1 181 ? 29.998 -9.979 -13.463 1.00 55.94 181 ASP A O 1
ATOM 1450 N N . ARG A 1 182 ? 29.410 -9.301 -15.507 1.00 56.38 182 ARG A N 1
ATOM 1451 C CA . ARG A 1 182 ? 28.168 -8.615 -15.155 1.00 56.38 182 ARG A CA 1
ATOM 1452 C C . ARG A 1 182 ? 27.002 -9.562 -14.844 1.00 56.38 182 ARG A C 1
ATOM 1454 O O . ARG A 1 182 ? 26.089 -9.169 -14.118 1.00 56.38 182 ARG A O 1
ATOM 1461 N N . TRP A 1 183 ? 27.021 -10.805 -15.325 1.00 52.50 183 TRP A N 1
ATOM 1462 C CA . TRP A 1 183 ? 25.983 -11.797 -15.015 1.00 52.50 183 TRP A CA 1
ATOM 1463 C C . TRP A 1 183 ? 26.078 -12.309 -13.575 1.00 52.50 183 TRP A C 1
ATOM 1465 O O . TRP A 1 183 ? 25.059 -12.549 -12.925 1.00 52.50 183 TRP A O 1
ATOM 1475 N N . LEU A 1 184 ? 27.292 -12.365 -13.016 1.00 54.28 184 LEU A N 1
ATOM 1476 C CA . LEU A 1 184 ? 27.502 -12.620 -11.588 1.00 54.28 184 LEU A CA 1
ATOM 1477 C C . LEU A 1 184 ? 26.935 -11.487 -10.720 1.00 54.28 184 LEU A C 1
ATOM 1479 O O . LEU A 1 184 ? 26.394 -11.745 -9.644 1.00 54.28 184 LEU A O 1
ATOM 1483 N N . PHE A 1 185 ? 26.981 -10.244 -11.212 1.00 54.00 185 PHE A N 1
ATOM 1484 C CA . PHE A 1 185 ? 26.351 -9.100 -10.552 1.00 54.00 185 PHE A CA 1
ATOM 1485 C C . PHE A 1 185 ? 24.816 -9.197 -10.575 1.00 54.00 185 PHE A C 1
ATOM 1487 O O . PHE A 1 185 ? 24.176 -8.974 -9.551 1.00 54.00 185 PHE A O 1
ATOM 1494 N N . TYR A 1 186 ? 24.222 -9.607 -11.700 1.00 47.22 186 TYR A N 1
ATOM 1495 C CA . TYR A 1 186 ? 22.769 -9.784 -11.817 1.00 47.22 186 TYR A CA 1
ATOM 1496 C C . TYR A 1 186 ? 22.253 -10.965 -10.971 1.00 47.22 186 TYR A C 1
ATOM 1498 O O . TYR A 1 186 ? 21.234 -10.844 -10.297 1.00 47.22 186 TYR A O 1
ATOM 1506 N N . ARG A 1 187 ? 23.005 -12.074 -10.887 1.00 58.62 187 ARG A N 1
ATOM 1507 C CA . ARG A 1 187 ? 22.687 -13.227 -10.018 1.00 58.62 187 ARG A CA 1
ATOM 1508 C C . ARG A 1 187 ? 22.746 -12.903 -8.519 1.00 58.62 187 ARG A C 1
ATOM 1510 O O . ARG A 1 187 ? 22.048 -13.539 -7.741 1.00 58.62 187 ARG A O 1
ATOM 1517 N N . SER A 1 188 ? 23.552 -11.918 -8.125 1.00 52.81 188 SER A N 1
ATOM 1518 C CA . SER A 1 188 ? 23.607 -11.390 -6.752 1.00 52.81 188 SER A CA 1
ATOM 1519 C C . SER A 1 188 ? 22.423 -10.464 -6.422 1.00 52.81 188 SER A C 1
ATOM 1521 O O . SER A 1 188 ? 22.080 -10.285 -5.258 1.00 52.81 188 SER A O 1
ATOM 1523 N N . TYR A 1 189 ? 21.789 -9.874 -7.443 1.00 41.84 189 TYR A N 1
ATOM 1524 C CA . TYR A 1 189 ? 20.700 -8.903 -7.290 1.00 41.84 189 TYR A CA 1
ATOM 1525 C C . TYR A 1 189 ? 19.304 -9.551 -7.224 1.00 41.84 189 TYR A C 1
ATOM 1527 O O . TYR A 1 189 ? 18.383 -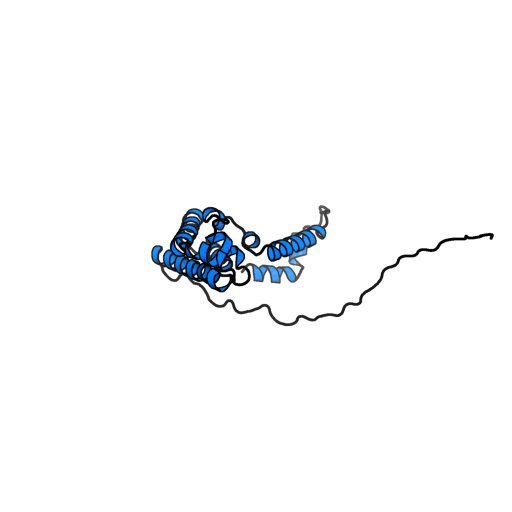8.951 -6.684 1.00 41.84 189 TYR A O 1
ATOM 1535 N N . ILE A 1 190 ? 19.151 -10.779 -7.741 1.00 51.03 190 ILE A N 1
ATOM 1536 C CA . ILE A 1 190 ? 17.911 -11.589 -7.683 1.00 51.03 190 ILE A CA 1
ATOM 1537 C C . ILE A 1 190 ? 17.983 -12.628 -6.536 1.00 51.03 190 ILE A C 1
ATOM 1539 O O . ILE A 1 190 ? 17.382 -13.698 -6.605 1.00 51.03 190 ILE A O 1
ATOM 1543 N N . GLY A 1 191 ? 18.776 -12.341 -5.498 1.00 41.91 191 GLY A N 1
ATOM 1544 C CA . GLY A 1 191 ? 18.828 -13.126 -4.259 1.00 41.91 191 GLY A CA 1
ATOM 1545 C C . GLY A 1 191 ? 17.650 -12.834 -3.343 1.00 41.91 191 GLY A C 1
ATOM 1546 O O . GLY A 1 191 ? 17.449 -11.640 -3.029 1.00 41.91 191 GLY A O 1
#